Protein AF-A0A8S3EHP6-F1 (afdb_monomer)

Foldseek 3Di:
DDDPDDPQCLVLHGDDPDDDDDDDPPPVPDDPDDDRRDCQDVVVVVVLVVVPPPVPPDDDPVNVVVLVVLLVVLPCLVVLVQLLQFCCLPPNCPPPLNSLSSNLNSCNVCCVVRVRRRDDDDCVSGDQEGDVLVVPVPGHYDQGPDPSSVVSVVVVVVVPPVVPCPPVPDDPDPPPVPDDPPCVVCPVVVVVVVVVVVVD

Structure (mmCIF, N/CA/C/O backbone):
data_AF-A0A8S3EHP6-F1
#
_entry.id   AF-A0A8S3EHP6-F1
#
loop_
_atom_site.group_PDB
_atom_site.id
_atom_site.type_symbol
_atom_site.label_atom_id
_atom_site.label_alt_id
_atom_site.label_comp_id
_atom_site.label_asym_id
_atom_site.label_entity_id
_atom_site.label_seq_id
_atom_site.pdbx_PDB_ins_code
_atom_site.Cartn_x
_atom_site.Cartn_y
_atom_site.Cartn_z
_atom_site.occupancy
_atom_site.B_iso_or_equiv
_atom_site.auth_seq_id
_atom_site.auth_comp_id
_atom_site.auth_asym_id
_atom_site.auth_atom_id
_atom_site.pdbx_PDB_model_num
ATOM 1 N N . MET A 1 1 ? -20.914 -13.797 -14.984 1.00 45.53 1 MET A N 1
ATOM 2 C CA . MET A 1 1 ? -21.315 -12.385 -15.125 1.00 45.53 1 MET A CA 1
ATOM 3 C C . MET A 1 1 ? -20.081 -11.672 -15.612 1.00 45.53 1 MET A C 1
ATOM 5 O O . MET A 1 1 ? -19.112 -11.627 -14.867 1.00 45.53 1 MET A O 1
ATOM 9 N N . ASP A 1 2 ? -20.093 -11.226 -16.860 1.00 58.25 2 ASP A N 1
ATOM 10 C CA . ASP A 1 2 ? -18.935 -10.564 -17.450 1.00 58.25 2 ASP A CA 1
ATOM 11 C C . ASP A 1 2 ? -18.994 -9.083 -17.085 1.00 58.25 2 ASP A C 1
ATOM 13 O O . ASP A 1 2 ? -19.911 -8.360 -17.480 1.00 58.25 2 ASP A O 1
ATOM 17 N N . GLY A 1 3 ? -18.053 -8.667 -16.241 1.00 68.38 3 GLY A N 1
ATOM 18 C CA . GLY A 1 3 ? -17.765 -7.263 -15.995 1.00 68.38 3 GLY A CA 1
ATOM 19 C C . GLY A 1 3 ? -16.838 -6.706 -17.081 1.00 68.38 3 GLY A C 1
ATOM 20 O O . GLY A 1 3 ? -16.254 -7.464 -17.853 1.00 68.38 3 GLY A O 1
ATOM 21 N N . PRO A 1 4 ? -16.657 -5.378 -17.144 1.00 75.12 4 PRO A N 1
ATOM 22 C CA . PRO A 1 4 ? -15.743 -4.753 -18.101 1.00 75.12 4 PRO A CA 1
ATOM 23 C C . PRO A 1 4 ? -14.261 -5.104 -17.859 1.00 75.12 4 PRO A C 1
ATOM 25 O O . PRO A 1 4 ? -13.438 -4.862 -18.737 1.00 75.12 4 PRO A O 1
ATOM 28 N N . ARG A 1 5 ? -13.913 -5.652 -16.684 1.00 78.75 5 ARG A N 1
ATOM 29 C CA . ARG A 1 5 ? -12.573 -6.136 -16.311 1.00 78.75 5 ARG A CA 1
ATOM 30 C C . ARG A 1 5 ? -12.671 -7.498 -15.623 1.00 78.75 5 ARG A C 1
ATOM 32 O O . ARG A 1 5 ? -13.727 -7.849 -15.095 1.00 78.75 5 ARG A O 1
ATOM 39 N N . SER A 1 6 ? -11.569 -8.254 -15.618 1.00 84.75 6 SER A N 1
ATOM 40 C CA . SER A 1 6 ? -11.485 -9.484 -14.825 1.00 84.75 6 SER A CA 1
ATOM 41 C C . SER A 1 6 ? -11.557 -9.157 -13.333 1.00 84.75 6 SER A C 1
ATOM 43 O O . SER A 1 6 ? -11.061 -8.125 -12.888 1.00 84.75 6 SER A O 1
ATOM 45 N N . MET A 1 7 ? -12.136 -10.065 -12.546 1.00 84.50 7 MET A N 1
ATOM 46 C CA . MET A 1 7 ? -12.222 -9.902 -11.091 1.00 84.50 7 MET A CA 1
ATOM 47 C C . MET A 1 7 ? -10.838 -9.737 -10.447 1.00 84.50 7 MET A C 1
ATOM 49 O O . MET A 1 7 ? -10.686 -8.939 -9.532 1.00 84.50 7 MET A O 1
ATOM 53 N N . THR A 1 8 ? -9.818 -10.435 -10.954 1.00 85.50 8 THR A N 1
ATOM 54 C CA . THR A 1 8 ? -8.436 -10.313 -10.464 1.00 85.50 8 THR A CA 1
ATOM 55 C C . THR A 1 8 ? -7.880 -8.906 -10.675 1.00 85.50 8 THR A C 1
ATOM 57 O O . THR A 1 8 ? -7.325 -8.328 -9.748 1.00 85.50 8 THR A O 1
ATOM 60 N N . ALA A 1 9 ? -8.129 -8.297 -11.839 1.00 84.25 9 ALA A N 1
ATOM 61 C CA . ALA A 1 9 ? -7.668 -6.943 -12.134 1.00 84.25 9 ALA A CA 1
ATOM 62 C C . ALA A 1 9 ? -8.361 -5.889 -11.252 1.00 84.25 9 ALA A C 1
ATOM 64 O O . ALA A 1 9 ? -7.795 -4.834 -10.964 1.00 84.25 9 ALA A O 1
ATOM 65 N N . GLU A 1 10 ? -9.587 -6.160 -10.798 1.00 86.50 10 GLU A N 1
ATOM 66 C CA . GLU A 1 10 ? -10.291 -5.306 -9.836 1.00 86.50 10 GLU A CA 1
ATOM 67 C C . GLU A 1 10 ? -9.716 -5.404 -8.413 1.00 86.50 10 GLU A C 1
ATOM 69 O O . GLU A 1 10 ? -9.872 -4.470 -7.624 1.00 86.50 10 GLU A O 1
ATOM 74 N N . LEU A 1 11 ? -8.993 -6.484 -8.105 1.00 88.25 11 LEU A N 1
ATOM 75 C CA . LEU A 1 11 ? -8.309 -6.719 -6.837 1.00 88.25 11 LEU A CA 1
ATOM 76 C C . LEU A 1 11 ? -6.855 -6.242 -6.928 1.00 88.25 11 LEU A C 1
ATOM 78 O O . LEU A 1 11 ? -5.932 -7.022 -7.130 1.00 88.25 11 LEU A O 1
ATOM 82 N N . ALA A 1 12 ? -6.663 -4.931 -6.773 1.00 85.00 12 ALA A N 1
ATOM 83 C CA . ALA A 1 12 ? -5.346 -4.284 -6.761 1.00 85.00 12 ALA A CA 1
ATOM 84 C C . ALA A 1 12 ? -4.504 -4.464 -8.045 1.00 85.00 12 ALA A C 1
ATOM 86 O O . ALA A 1 12 ? -3.285 -4.327 -7.995 1.00 85.00 12 ALA A O 1
ATOM 87 N N . GLY A 1 13 ? -5.148 -4.718 -9.192 1.00 83.62 13 GLY A N 1
ATOM 88 C CA . GLY A 1 13 ? -4.459 -4.908 -10.472 1.00 83.62 13 GLY A CA 1
ATOM 89 C C . GLY A 1 13 ? -3.842 -6.296 -10.656 1.00 83.62 13 GLY A C 1
ATOM 90 O O . GLY A 1 13 ? -2.982 -6.445 -11.519 1.00 83.62 13 GLY A O 1
ATOM 91 N N . GLY A 1 14 ? -4.264 -7.281 -9.860 1.00 84.88 14 GLY A N 1
ATOM 92 C CA . GLY A 1 14 ? -3.709 -8.629 -9.889 1.00 84.88 14 GLY A CA 1
ATOM 93 C C . GLY A 1 14 ? -4.088 -9.468 -11.112 1.00 84.88 14 GLY A C 1
ATOM 94 O O . GLY A 1 14 ? -5.002 -9.152 -11.889 1.00 84.88 14 GLY A O 1
ATOM 95 N N . ASP A 1 15 ? -3.409 -10.597 -11.256 1.00 84.19 15 ASP A N 1
ATOM 96 C CA . ASP A 1 15 ? -3.620 -11.582 -12.310 1.00 84.19 15 ASP A CA 1
ATOM 97 C C . ASP A 1 15 ? -3.597 -13.027 -11.764 1.00 84.19 15 ASP A C 1
ATOM 99 O O . ASP A 1 15 ? -4.019 -13.276 -10.635 1.00 84.19 15 ASP A O 1
ATOM 103 N N . LEU A 1 16 ? -3.270 -14.011 -12.607 1.00 87.94 16 LEU A N 1
ATOM 104 C CA . LEU A 1 16 ? -3.251 -15.436 -12.256 1.00 87.94 16 LEU A CA 1
ATOM 105 C C . LEU A 1 16 ? -1.866 -16.063 -12.498 1.00 87.94 16 LEU A C 1
ATOM 107 O O . LEU A 1 16 ? -1.775 -17.261 -12.768 1.00 87.94 16 LEU A O 1
ATOM 111 N N . ASP A 1 17 ? -0.796 -15.268 -12.432 1.00 88.12 17 ASP A N 1
ATOM 112 C CA . ASP A 1 17 ? 0.588 -15.725 -12.609 1.00 88.12 17 ASP A CA 1
ATOM 113 C C . ASP A 1 17 ? 1.271 -16.175 -11.300 1.00 88.12 17 ASP A C 1
ATOM 115 O O . ASP A 1 17 ? 2.372 -16.731 -11.330 1.00 88.12 17 ASP A O 1
ATOM 119 N N . GLY A 1 18 ? 0.588 -16.002 -10.162 1.00 88.88 18 GLY A N 1
ATOM 120 C CA . GLY A 1 18 ? 1.109 -16.318 -8.828 1.00 88.88 18 GLY A CA 1
ATOM 121 C C . GLY A 1 18 ? 0.458 -15.548 -7.675 1.00 88.88 18 GLY A C 1
ATOM 122 O O . GLY A 1 18 ? 0.769 -15.828 -6.515 1.00 88.88 18 GLY A O 1
ATOM 123 N N . ASP A 1 19 ? -0.442 -14.605 -7.968 1.00 89.75 19 ASP A N 1
ATOM 124 C CA . ASP A 1 19 ? -1.151 -13.825 -6.955 1.00 89.75 19 ASP A CA 1
ATOM 125 C C . ASP A 1 19 ? -1.953 -14.684 -5.970 1.00 89.75 19 ASP A C 1
ATOM 127 O O . ASP A 1 19 ? -2.546 -15.716 -6.299 1.00 89.75 19 ASP A O 1
ATOM 131 N N . THR A 1 20 ? -2.000 -14.209 -4.724 1.00 92.12 20 THR A N 1
ATOM 132 C CA . THR A 1 20 ? -2.773 -14.835 -3.649 1.00 92.12 20 THR A CA 1
ATOM 133 C C . THR A 1 20 ? -3.964 -13.967 -3.281 1.00 92.12 20 THR A C 1
ATOM 135 O O . THR A 1 20 ? -3.872 -12.742 -3.211 1.00 92.12 20 THR A O 1
ATOM 138 N N . PHE A 1 21 ? -5.094 -14.616 -3.012 1.00 89.50 21 PHE A N 1
ATOM 139 C CA . PHE A 1 21 ? -6.342 -13.944 -2.682 1.00 89.50 21 PHE A CA 1
ATOM 140 C C . PHE A 1 21 ? -6.746 -14.270 -1.253 1.00 89.50 21 PHE A C 1
ATOM 142 O O . PHE A 1 21 ? -6.736 -15.428 -0.831 1.00 89.50 21 PHE A O 1
ATOM 149 N N . TRP A 1 22 ? -7.146 -13.242 -0.510 1.00 90.81 22 TRP A N 1
ATOM 150 C CA . TRP A 1 22 ? -7.782 -13.442 0.781 1.00 90.81 22 TRP A CA 1
ATOM 151 C C . TRP A 1 22 ? -9.263 -13.760 0.571 1.00 90.81 22 TRP A C 1
ATOM 153 O O . TRP A 1 22 ? -10.015 -12.936 0.052 1.00 90.81 22 TRP A O 1
ATOM 163 N N . ILE A 1 23 ? -9.674 -14.963 0.970 1.00 89.25 23 ILE A N 1
ATOM 164 C CA . ILE A 1 23 ? -11.055 -15.435 0.865 1.00 89.25 23 ILE A CA 1
ATOM 165 C C . ILE A 1 23 ? -11.575 -15.689 2.275 1.00 89.25 23 ILE A C 1
ATOM 167 O O . ILE A 1 23 ? -10.962 -16.423 3.051 1.00 89.25 23 ILE A O 1
ATOM 171 N N . SER A 1 24 ? -12.723 -15.097 2.594 1.00 89.62 24 SER A N 1
ATOM 172 C CA . SER A 1 24 ? -13.406 -15.303 3.866 1.00 89.62 24 SER A CA 1
ATOM 173 C C . SER A 1 24 ? -14.860 -15.684 3.638 1.00 89.62 24 SER A C 1
ATOM 175 O O . SER A 1 24 ? -15.570 -15.057 2.856 1.00 89.62 24 SER A O 1
ATOM 177 N N . TRP A 1 25 ? -15.295 -16.707 4.366 1.00 90.62 25 TRP A N 1
ATOM 178 C CA . TRP A 1 25 ? -16.677 -17.193 4.399 1.00 90.62 25 TRP A CA 1
ATOM 179 C C . TRP A 1 25 ? -17.411 -16.734 5.663 1.00 90.62 25 TRP A C 1
ATOM 181 O O . TRP A 1 25 ? -18.579 -17.067 5.847 1.00 90.62 25 TRP A O 1
ATOM 191 N N . ASP A 1 26 ? -16.723 -16.028 6.567 1.00 91.69 26 ASP A N 1
ATOM 192 C CA . ASP A 1 26 ? -17.310 -15.535 7.809 1.00 91.69 26 ASP A CA 1
ATOM 193 C C . ASP A 1 26 ? -18.318 -14.425 7.484 1.00 91.69 26 ASP A C 1
ATOM 195 O O . ASP A 1 26 ? -17.899 -13.362 7.015 1.00 91.69 26 ASP A O 1
ATOM 199 N N . PRO A 1 27 ? -19.624 -14.607 7.768 1.00 90.56 27 PRO A N 1
ATOM 200 C CA . PRO A 1 27 ? -20.642 -13.613 7.438 1.00 90.56 27 PRO A CA 1
ATOM 201 C C . PRO A 1 27 ? -20.389 -12.234 8.057 1.00 90.56 27 PRO A C 1
ATOM 203 O O . PRO A 1 27 ? -20.881 -11.236 7.543 1.00 90.56 27 PRO A O 1
ATOM 206 N N . ARG A 1 28 ? -19.605 -12.150 9.140 1.00 90.38 28 ARG A N 1
ATOM 207 C CA . ARG A 1 28 ? -19.236 -10.886 9.800 1.00 90.38 28 ARG A CA 1
ATOM 208 C C . ARG A 1 28 ? -18.224 -10.064 9.000 1.00 90.38 28 ARG A C 1
ATOM 210 O O . ARG A 1 28 ? -18.070 -8.878 9.268 1.00 90.38 28 ARG A O 1
ATOM 217 N N . LEU A 1 29 ? -17.515 -10.698 8.067 1.00 88.88 29 LEU A N 1
ATOM 218 C CA . LEU A 1 29 ? -16.486 -10.090 7.219 1.00 88.88 29 LEU A CA 1
ATOM 219 C C . LEU A 1 29 ? -16.939 -9.949 5.759 1.00 88.88 29 LEU A C 1
ATOM 221 O O . LEU A 1 29 ? -16.155 -9.528 4.911 1.00 88.88 29 LEU A O 1
ATOM 225 N N . ILE A 1 30 ? -18.193 -10.297 5.464 1.00 89.31 30 ILE A N 1
ATOM 226 C CA . ILE A 1 30 ? -18.811 -10.097 4.155 1.00 89.31 30 ILE A CA 1
ATOM 227 C C . ILE A 1 30 ? -19.543 -8.755 4.193 1.00 89.31 30 ILE A C 1
ATOM 229 O O . ILE A 1 30 ? -20.607 -8.625 4.796 1.00 89.31 30 ILE A O 1
ATOM 233 N N . PHE A 1 31 ? -18.950 -7.742 3.566 1.00 85.81 31 PHE A N 1
ATOM 234 C CA . PHE A 1 31 ? -19.539 -6.407 3.479 1.00 85.81 31 PHE A CA 1
ATOM 235 C C . PHE A 1 31 ? -20.663 -6.372 2.434 1.00 85.81 31 PHE A C 1
ATOM 237 O O . PHE A 1 31 ? -20.569 -7.008 1.385 1.00 85.81 31 PHE A O 1
ATOM 244 N N . THR A 1 32 ? -21.733 -5.625 2.714 1.00 85.31 32 THR A N 1
ATOM 245 C CA . THR A 1 32 ? -22.875 -5.462 1.794 1.00 85.31 32 THR A CA 1
ATOM 246 C C . THR A 1 32 ? -22.602 -4.456 0.685 1.00 85.31 32 THR A C 1
ATOM 248 O O . THR A 1 32 ? -23.137 -4.591 -0.414 1.00 85.31 32 THR A O 1
ATOM 251 N N . ASP A 1 33 ? -21.755 -3.468 0.969 1.00 85.31 33 ASP A N 1
ATOM 252 C CA . ASP A 1 33 ? -21.438 -2.373 0.065 1.00 85.31 33 ASP A CA 1
ATOM 253 C C . ASP A 1 33 ? -20.011 -2.524 -0.457 1.00 85.31 33 ASP A C 1
ATOM 255 O O . ASP A 1 33 ? -19.046 -2.522 0.308 1.00 85.31 33 ASP A O 1
ATOM 259 N N . ASN A 1 34 ? -19.884 -2.632 -1.779 1.00 82.06 34 ASN A N 1
ATOM 260 C CA . ASN A 1 34 ? -18.596 -2.626 -2.458 1.00 82.06 34 ASN A CA 1
ATOM 261 C C . ASN A 1 34 ? -18.337 -1.244 -3.050 1.00 82.06 34 ASN A C 1
ATOM 263 O O . ASN A 1 34 ? -19.175 -0.687 -3.763 1.00 82.06 34 ASN A O 1
ATOM 267 N N . PHE A 1 35 ? -17.146 -0.709 -2.797 1.00 83.44 35 PHE A N 1
ATOM 268 C CA . PHE A 1 35 ? -16.680 0.467 -3.516 1.00 83.44 35 PHE A CA 1
ATOM 269 C C . PHE A 1 35 ? -16.372 0.102 -4.965 1.00 83.44 35 PHE A C 1
ATOM 271 O O . PHE A 1 35 ? -15.979 -1.024 -5.280 1.00 83.44 35 PHE A O 1
ATOM 278 N N . LYS A 1 36 ? -16.519 1.080 -5.862 1.00 84.44 36 LYS A N 1
ATOM 279 C CA . LYS A 1 36 ? -16.079 0.914 -7.244 1.00 84.44 36 LYS A CA 1
ATOM 280 C C . LYS A 1 36 ? -14.578 0.630 -7.243 1.00 84.44 36 LYS A C 1
ATOM 282 O O . LYS A 1 36 ? -13.805 1.443 -6.738 1.00 84.44 36 LYS A O 1
ATOM 287 N N . ALA A 1 37 ? -14.181 -0.495 -7.835 1.00 83.38 37 ALA A N 1
ATOM 288 C CA . ALA A 1 37 ? -12.778 -0.860 -7.950 1.00 83.38 37 ALA A CA 1
ATOM 289 C C . ALA A 1 37 ? -11.984 0.271 -8.615 1.00 83.38 37 ALA A C 1
ATOM 291 O O . ALA A 1 37 ? -12.391 0.806 -9.655 1.00 83.38 37 ALA A O 1
ATOM 292 N N . PHE A 1 38 ? -10.848 0.623 -8.011 1.00 79.62 38 PHE A N 1
ATOM 293 C CA . PHE A 1 38 ? -9.966 1.649 -8.544 1.00 79.62 38 PHE A CA 1
ATOM 294 C C . PHE A 1 38 ? -9.552 1.269 -9.973 1.00 79.62 38 PHE A C 1
ATOM 296 O O . PHE A 1 38 ? -9.277 0.105 -10.287 1.00 79.62 38 PHE A O 1
ATOM 303 N N . CYS A 1 39 ? -9.581 2.248 -10.873 1.00 75.19 39 CYS A N 1
ATOM 304 C CA . CYS A 1 39 ? -9.094 2.056 -12.230 1.00 75.19 39 CYS A CA 1
ATOM 305 C C . CYS A 1 39 ? -7.602 2.367 -12.218 1.00 75.19 39 CYS A C 1
ATOM 307 O O . CYS A 1 39 ? -7.205 3.519 -12.391 1.00 75.19 39 CYS A O 1
ATOM 309 N N . TYR A 1 40 ? -6.789 1.348 -11.942 1.00 67.12 40 TYR A N 1
ATOM 310 C CA . TYR A 1 40 ? -5.354 1.424 -12.187 1.00 67.12 40 TYR A CA 1
ATOM 311 C C . TYR A 1 40 ? -5.169 1.741 -13.669 1.00 67.12 40 TYR A C 1
ATOM 313 O O . TYR A 1 40 ? -5.860 1.170 -14.513 1.00 67.12 40 TYR A O 1
ATOM 321 N N . SER A 1 41 ? -4.373 2.762 -13.976 1.00 58.34 41 SER A N 1
ATOM 322 C CA . SER A 1 41 ? -4.412 3.412 -15.279 1.00 58.34 41 SER A CA 1
ATOM 323 C C . SER A 1 41 ? -3.884 2.496 -16.387 1.00 58.34 41 SER A C 1
ATOM 325 O O . SER A 1 41 ? -2.722 2.549 -16.779 1.00 58.34 41 SER A O 1
ATOM 327 N N . ASP A 1 42 ? -4.798 1.755 -17.014 1.00 55.12 42 ASP A N 1
ATOM 328 C CA . ASP A 1 42 ? -4.590 1.152 -18.335 1.00 55.12 42 ASP A CA 1
ATOM 329 C C . ASP A 1 42 ? -4.164 2.212 -19.364 1.00 55.12 42 ASP A C 1
ATOM 331 O O . ASP A 1 42 ? -3.488 1.898 -20.333 1.00 55.12 42 ASP A O 1
ATOM 335 N N . GLN A 1 43 ? -4.478 3.492 -19.130 1.00 49.56 43 GLN A N 1
ATOM 336 C CA . GLN A 1 43 ? -4.028 4.622 -19.949 1.00 49.56 43 GLN A CA 1
ATOM 337 C C . GLN A 1 43 ? -2.505 4.821 -19.925 1.00 49.56 43 GLN A C 1
ATOM 339 O O . GLN A 1 43 ? -1.934 5.173 -20.955 1.00 49.56 43 GLN A O 1
ATOM 344 N N . ALA A 1 44 ? -1.831 4.565 -18.796 1.00 50.09 44 ALA A N 1
ATOM 345 C CA . ALA A 1 44 ? -0.372 4.603 -18.734 1.00 50.09 44 ALA A CA 1
ATOM 346 C C . ALA A 1 44 ? 0.238 3.395 -19.462 1.00 50.09 44 ALA A C 1
ATOM 348 O O . ALA A 1 44 ? 1.241 3.549 -20.151 1.00 50.09 44 ALA A O 1
ATOM 349 N N . ARG A 1 45 ? -0.388 2.212 -19.395 1.00 52.56 45 ARG A N 1
ATOM 350 C CA . ARG A 1 45 ? 0.006 1.054 -20.220 1.00 52.56 45 ARG A CA 1
ATOM 351 C C . ARG A 1 45 ? -0.198 1.315 -21.719 1.00 52.56 45 ARG A C 1
ATOM 353 O O . ARG A 1 45 ? 0.742 1.152 -22.488 1.00 52.56 45 ARG A O 1
ATOM 360 N N . GLN A 1 46 ? -1.370 1.802 -22.127 1.00 52.47 46 GLN A N 1
ATOM 361 C CA . GLN A 1 46 ? -1.737 2.056 -23.530 1.00 52.47 46 GLN A CA 1
ATOM 362 C C . GLN A 1 46 ? -0.927 3.191 -24.175 1.00 52.47 46 GLN A C 1
ATOM 364 O O . GLN A 1 46 ? -0.516 3.085 -25.331 1.00 52.47 46 GLN A O 1
ATOM 369 N N . ALA A 1 47 ? -0.641 4.270 -23.436 1.00 50.66 47 ALA A N 1
ATOM 370 C CA . ALA A 1 47 ? 0.225 5.341 -23.930 1.00 50.66 47 ALA A CA 1
ATOM 371 C C . ALA A 1 47 ? 1.675 4.865 -24.145 1.00 50.66 47 ALA A C 1
ATOM 373 O O . ALA A 1 47 ? 2.362 5.382 -25.024 1.00 50.66 47 ALA A O 1
ATOM 374 N N . ASN A 1 48 ? 2.129 3.860 -23.387 1.00 51.84 48 ASN A N 1
ATOM 375 C CA . ASN A 1 48 ? 3.495 3.340 -23.454 1.00 51.84 48 ASN A CA 1
ATOM 376 C C . ASN A 1 48 ? 3.688 2.190 -24.444 1.00 51.84 48 ASN A C 1
ATOM 378 O O . ASN A 1 48 ? 4.759 2.111 -25.033 1.00 51.84 48 ASN A O 1
ATOM 382 N N . GLU A 1 49 ? 2.672 1.375 -24.741 1.00 53.34 49 GLU A N 1
ATOM 383 C CA . GLU A 1 49 ? 2.719 0.488 -25.921 1.00 53.34 49 GLU A CA 1
ATOM 384 C C . GLU A 1 49 ? 2.964 1.285 -27.215 1.00 53.34 49 GLU A C 1
ATOM 386 O O . GLU A 1 49 ? 3.584 0.789 -28.150 1.00 53.34 49 GLU A O 1
ATOM 391 N N . SER A 1 50 ? 2.544 2.555 -27.236 1.00 48.06 50 SER A N 1
ATOM 392 C CA . SER A 1 50 ? 2.753 3.480 -28.355 1.00 48.06 50 SER A CA 1
ATOM 393 C C . SER A 1 50 ? 4.115 4.200 -28.335 1.00 48.06 50 SER A C 1
ATOM 395 O O . SER A 1 50 ? 4.501 4.780 -29.349 1.00 48.06 50 SER A O 1
ATOM 397 N N . ALA A 1 51 ? 4.828 4.204 -27.199 1.00 51.25 51 ALA A N 1
ATOM 398 C CA . ALA A 1 51 ? 6.081 4.946 -26.985 1.00 51.25 51 ALA A CA 1
ATOM 399 C C . ALA A 1 51 ? 7.298 4.050 -26.696 1.00 51.25 51 ALA A C 1
ATOM 401 O O . ALA A 1 51 ? 8.432 4.535 -26.706 1.00 51.25 51 ALA A O 1
ATOM 402 N N . ALA A 1 52 ? 7.083 2.757 -26.440 1.00 57.03 52 ALA A N 1
ATOM 403 C CA . ALA A 1 52 ? 8.146 1.774 -26.358 1.00 57.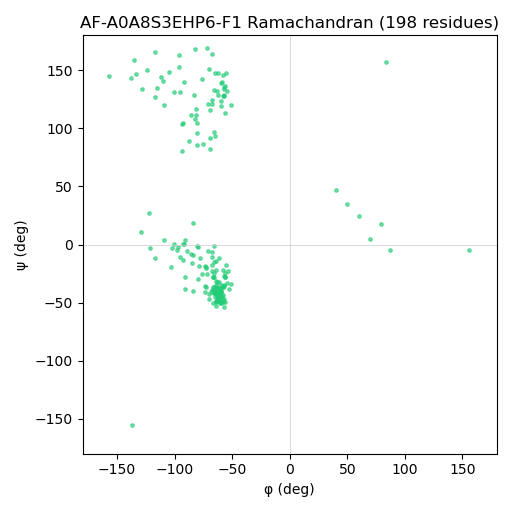03 52 ALA A CA 1
ATOM 404 C C . ALA A 1 52 ? 8.881 1.753 -27.699 1.00 57.03 52 ALA A C 1
ATOM 406 O O . ALA A 1 52 ? 8.291 1.479 -28.743 1.00 57.03 52 ALA A O 1
ATOM 407 N N . ASP A 1 53 ? 10.175 2.063 -27.668 1.00 57.72 53 ASP A N 1
ATOM 408 C CA . ASP A 1 53 ? 11.034 1.964 -28.837 1.00 57.72 53 ASP A CA 1
ATOM 409 C C . ASP A 1 53 ? 11.227 0.484 -29.199 1.00 57.72 53 ASP A C 1
ATOM 411 O O . ASP A 1 53 ? 12.210 -0.163 -28.833 1.00 57.72 53 ASP A O 1
ATOM 415 N N . THR A 1 54 ? 10.256 -0.073 -29.922 1.00 57.72 54 THR A N 1
ATOM 416 C CA . THR A 1 54 ? 10.278 -1.444 -30.440 1.00 57.72 54 THR A CA 1
ATOM 417 C C . THR A 1 54 ? 11.377 -1.656 -31.484 1.00 57.72 54 THR A C 1
ATOM 419 O O . THR A 1 54 ? 11.520 -2.765 -31.996 1.00 57.72 54 THR A O 1
ATOM 422 N N . SER A 1 55 ? 12.162 -0.624 -31.829 1.00 59.00 55 SER A N 1
ATOM 423 C CA . SER A 1 55 ? 13.292 -0.745 -32.753 1.00 59.00 55 SER A CA 1
ATOM 424 C C . SER A 1 55 ? 14.544 -1.351 -32.105 1.00 59.00 55 SER A C 1
ATOM 426 O O . SER A 1 55 ? 15.416 -1.859 -32.816 1.00 59.00 55 SER A O 1
ATOM 428 N N . LYS A 1 56 ? 14.644 -1.360 -30.764 1.00 65.25 56 LYS A N 1
ATOM 429 C CA . LYS A 1 56 ? 15.812 -1.907 -30.061 1.00 65.25 56 LYS A CA 1
ATOM 430 C C . LYS A 1 56 ? 15.729 -3.435 -29.977 1.00 65.25 56 LYS A C 1
ATOM 432 O O . LYS A 1 56 ? 15.119 -4.006 -29.082 1.00 65.25 56 LYS A O 1
ATOM 437 N N . GLN A 1 57 ? 16.387 -4.098 -30.926 1.00 65.25 57 GLN A N 1
ATOM 438 C CA . GLN A 1 57 ? 16.344 -5.555 -31.118 1.00 65.25 57 GLN A CA 1
ATOM 439 C C . GLN A 1 57 ? 17.008 -6.385 -29.998 1.00 65.25 57 GLN A C 1
ATOM 441 O O . GLN A 1 57 ? 16.760 -7.586 -29.906 1.00 65.25 57 GLN A O 1
ATOM 446 N N . SER A 1 58 ? 17.858 -5.781 -29.155 1.00 81.69 58 SER A N 1
ATOM 447 C CA . SER A 1 58 ? 18.537 -6.469 -28.046 1.00 81.69 58 SER A CA 1
ATOM 448 C C . SER A 1 58 ? 18.986 -5.509 -26.940 1.00 81.69 58 SER A C 1
ATOM 450 O O . SER A 1 58 ? 19.460 -4.409 -27.235 1.00 81.69 58 SER A O 1
ATOM 452 N N . TYR A 1 59 ? 18.927 -5.955 -25.683 1.00 84.88 59 TYR A N 1
ATOM 453 C CA . TYR A 1 59 ? 19.470 -5.233 -24.526 1.00 84.88 59 TYR A CA 1
ATOM 454 C C . TYR A 1 59 ? 20.914 -5.654 -24.228 1.00 84.88 59 TYR A C 1
ATOM 456 O O . TYR A 1 59 ? 21.255 -6.835 -24.286 1.00 84.88 59 TYR A O 1
ATOM 464 N N . THR A 1 60 ? 21.764 -4.688 -23.882 1.00 92.00 60 THR A N 1
ATOM 465 C CA . THR A 1 60 ? 23.154 -4.922 -23.465 1.00 92.00 60 THR A CA 1
ATOM 466 C C . THR A 1 60 ? 23.282 -4.975 -21.940 1.00 92.00 60 THR A C 1
ATOM 468 O O . THR A 1 60 ? 22.427 -4.472 -21.214 1.00 92.00 60 THR A O 1
ATOM 471 N N . ILE A 1 61 ? 24.396 -5.511 -21.424 1.00 92.94 61 ILE A N 1
ATOM 472 C CA . ILE A 1 61 ? 24.704 -5.462 -19.980 1.00 92.94 61 ILE A CA 1
ATOM 473 C C . ILE A 1 61 ? 24.734 -4.011 -19.470 1.00 92.94 61 ILE A C 1
ATOM 475 O O . ILE A 1 61 ? 24.286 -3.737 -18.361 1.00 92.94 61 ILE A O 1
ATOM 479 N N . ALA A 1 62 ? 25.218 -3.068 -20.284 1.00 93.81 62 ALA A N 1
ATOM 480 C CA . ALA A 1 62 ? 25.236 -1.654 -19.923 1.00 93.81 62 ALA A CA 1
ATOM 481 C C . ALA A 1 62 ? 23.818 -1.083 -19.742 1.00 93.81 62 ALA A C 1
ATOM 483 O O . ALA A 1 62 ? 23.595 -0.324 -18.801 1.00 93.81 62 ALA A O 1
ATOM 484 N N . ASP A 1 63 ? 22.860 -1.493 -20.583 1.00 89.44 63 ASP A N 1
ATOM 485 C CA . ASP A 1 63 ? 21.450 -1.109 -20.440 1.00 89.44 63 ASP A CA 1
ATOM 486 C C . ASP A 1 63 ? 20.860 -1.642 -19.129 1.00 89.44 63 ASP A C 1
ATOM 488 O O . ASP A 1 63 ? 20.177 -0.910 -18.414 1.00 89.44 63 ASP A O 1
ATOM 492 N N . ILE A 1 64 ? 21.180 -2.892 -18.777 1.00 90.25 64 ILE A N 1
ATOM 493 C CA . ILE A 1 64 ? 20.741 -3.519 -17.522 1.00 90.25 64 ILE A CA 1
ATOM 494 C C . ILE A 1 64 ? 21.325 -2.770 -16.318 1.00 90.25 64 ILE A C 1
ATOM 496 O O . ILE A 1 64 ? 20.588 -2.400 -15.406 1.00 90.25 64 ILE A O 1
ATOM 500 N N . CYS A 1 65 ? 22.632 -2.493 -16.321 1.00 93.81 65 CYS A N 1
ATOM 501 C CA . CYS A 1 65 ? 23.287 -1.727 -15.258 1.00 93.81 65 CYS A CA 1
ATOM 502 C C . CYS A 1 65 ? 22.697 -0.318 -15.121 1.00 93.81 65 CYS A C 1
ATOM 504 O O . CYS A 1 65 ? 22.490 0.162 -14.007 1.00 93.81 65 CYS A O 1
ATOM 506 N N . HIS A 1 66 ? 22.411 0.346 -16.244 1.00 92.06 66 HIS A N 1
ATOM 507 C CA . HIS A 1 66 ? 21.790 1.665 -16.243 1.00 92.06 66 HIS A CA 1
ATOM 508 C C . HIS A 1 66 ? 20.382 1.621 -15.641 1.00 92.06 66 HIS A C 1
ATOM 510 O O . HIS A 1 66 ? 20.080 2.403 -14.739 1.00 92.06 66 HIS A O 1
ATOM 516 N N . PHE A 1 67 ? 19.549 0.673 -16.080 1.00 90.38 67 PHE A N 1
ATOM 517 C CA . PHE A 1 67 ? 18.201 0.503 -15.547 1.00 90.38 67 PHE A CA 1
ATOM 518 C C . PHE A 1 67 ? 18.216 0.172 -14.056 1.00 90.38 67 PHE A C 1
ATOM 520 O O . PHE A 1 67 ? 17.440 0.748 -13.305 1.00 90.38 67 PHE A O 1
ATOM 527 N N . PHE A 1 68 ? 19.137 -0.677 -13.599 1.00 91.62 68 PHE A N 1
ATOM 528 C CA . PHE A 1 68 ? 19.281 -0.997 -12.181 1.00 91.62 68 PHE A CA 1
ATOM 529 C C . PHE A 1 68 ? 19.551 0.254 -11.330 1.00 91.62 68 PHE A C 1
ATOM 531 O O . PHE A 1 68 ? 18.927 0.452 -10.289 1.00 91.62 68 PHE A O 1
ATOM 538 N N . VAL A 1 69 ? 20.432 1.146 -11.793 1.00 93.00 69 VAL A N 1
ATOM 539 C CA . VAL A 1 69 ? 20.704 2.418 -11.107 1.00 93.00 69 VAL A CA 1
ATOM 540 C C . VAL A 1 69 ? 19.477 3.333 -11.112 1.00 93.00 69 VAL A C 1
ATOM 542 O O . VAL A 1 69 ? 19.176 3.954 -10.092 1.00 93.00 69 VAL A O 1
ATOM 545 N N . GLU A 1 70 ? 18.753 3.430 -12.228 1.00 90.00 70 GLU A N 1
ATOM 546 C CA . GLU A 1 70 ? 17.518 4.222 -12.285 1.00 90.00 70 GLU A CA 1
ATOM 547 C C . GLU A 1 70 ? 16.406 3.636 -11.409 1.00 90.00 70 GLU A C 1
ATOM 549 O O . GLU A 1 70 ? 15.705 4.397 -10.740 1.00 90.00 70 GLU A O 1
ATOM 554 N N . TYR A 1 71 ? 16.311 2.307 -11.328 1.00 90.12 71 TYR A N 1
ATOM 555 C CA . TYR A 1 71 ? 15.426 1.595 -10.414 1.00 90.12 71 TYR A CA 1
ATOM 556 C C . TYR A 1 71 ? 15.701 1.984 -8.962 1.00 90.12 71 TYR A C 1
ATOM 558 O O . TYR A 1 71 ? 14.812 2.493 -8.283 1.00 90.12 71 TYR A O 1
ATOM 566 N N . MET A 1 72 ? 16.956 1.875 -8.516 1.00 90.19 72 MET A N 1
ATOM 567 C CA . MET A 1 72 ? 17.344 2.260 -7.153 1.00 90.19 72 MET A CA 1
ATOM 568 C C . MET A 1 72 ? 17.045 3.731 -6.836 1.00 90.19 72 MET A C 1
ATOM 570 O O . MET A 1 72 ? 16.669 4.061 -5.716 1.00 90.19 72 MET A O 1
ATOM 574 N N . LYS A 1 73 ? 17.204 4.638 -7.808 1.00 89.00 73 LYS A N 1
ATOM 575 C CA . LYS A 1 73 ? 16.900 6.067 -7.617 1.00 89.00 73 LYS A CA 1
ATOM 576 C C . LYS A 1 73 ? 15.406 6.363 -7.530 1.00 89.00 73 LYS A C 1
ATOM 578 O O . LYS A 1 73 ? 15.043 7.419 -7.012 1.00 89.00 73 LYS A O 1
ATOM 583 N N . ALA A 1 74 ? 14.560 5.523 -8.117 1.00 87.31 74 ALA A N 1
ATOM 584 C CA . ALA A 1 74 ? 13.116 5.716 -8.112 1.00 87.31 74 ALA A CA 1
ATOM 585 C C . ALA A 1 74 ? 12.397 4.843 -7.077 1.00 87.31 74 ALA A C 1
ATOM 587 O O . ALA A 1 74 ? 11.177 4.946 -6.984 1.00 87.31 74 ALA A O 1
ATOM 588 N N . ASP A 1 75 ? 13.124 4.034 -6.298 1.00 87.00 75 ASP A N 1
ATOM 589 C CA . ASP A 1 75 ? 12.549 3.222 -5.228 1.00 87.00 75 ASP A CA 1
ATOM 590 C C . ASP A 1 75 ? 11.977 4.115 -4.117 1.00 87.00 75 ASP A C 1
ATOM 592 O O . ASP A 1 75 ? 12.659 4.597 -3.209 1.00 87.00 75 ASP A O 1
ATOM 596 N N . ASN A 1 76 ? 10.687 4.397 -4.247 1.00 90.31 76 ASN A N 1
ATOM 597 C CA . ASN A 1 76 ? 9.913 5.228 -3.343 1.00 90.31 76 ASN A CA 1
ATOM 598 C C . ASN A 1 76 ? 8.624 4.531 -2.885 1.00 90.31 76 ASN A C 1
ATOM 600 O O . ASN A 1 76 ? 7.791 5.168 -2.234 1.00 90.31 76 ASN A O 1
ATOM 604 N N . LEU A 1 77 ? 8.477 3.230 -3.165 1.00 92.50 77 LEU A N 1
ATOM 605 C CA . LEU A 1 77 ? 7.253 2.465 -2.925 1.00 92.50 77 LEU A CA 1
ATOM 606 C C . LEU A 1 77 ? 6.841 2.516 -1.449 1.00 92.50 77 LEU A C 1
ATOM 608 O O . LEU A 1 77 ? 5.721 2.901 -1.108 1.00 92.50 77 LEU A O 1
ATOM 612 N N . GLY A 1 78 ? 7.795 2.245 -0.553 1.00 94.12 78 GLY A N 1
ATOM 613 C CA . GLY A 1 78 ? 7.566 2.321 0.888 1.00 94.12 78 GLY A CA 1
ATOM 614 C C . GLY A 1 78 ? 7.228 3.735 1.374 1.00 94.12 78 GLY A C 1
ATOM 615 O O . GLY A 1 78 ? 6.448 3.895 2.315 1.00 94.12 78 GLY A O 1
ATOM 616 N N . ILE A 1 79 ? 7.770 4.777 0.735 1.00 94.31 79 ILE A N 1
ATOM 617 C CA . ILE A 1 79 ? 7.468 6.173 1.084 1.00 94.31 79 ILE A CA 1
ATOM 618 C C . ILE A 1 79 ? 6.030 6.508 0.677 1.00 94.31 79 ILE A C 1
ATOM 620 O O . ILE A 1 79 ? 5.281 7.032 1.505 1.00 94.31 79 ILE A O 1
ATOM 624 N N . ILE A 1 80 ? 5.633 6.151 -0.550 1.00 95.50 80 ILE A N 1
ATOM 625 C CA . ILE A 1 80 ? 4.270 6.334 -1.065 1.00 95.50 80 ILE A CA 1
ATOM 626 C C . ILE A 1 80 ? 3.262 5.642 -0.145 1.00 95.50 80 ILE A C 1
ATOM 628 O O . ILE A 1 80 ? 2.310 6.283 0.300 1.00 95.50 80 ILE A O 1
ATOM 632 N N . ALA A 1 81 ? 3.499 4.374 0.206 1.00 95.81 81 ALA A N 1
ATOM 633 C CA . ALA A 1 81 ? 2.617 3.603 1.081 1.00 95.81 81 ALA A CA 1
ATOM 634 C C . ALA A 1 81 ? 2.452 4.254 2.466 1.00 95.81 81 ALA A C 1
ATOM 636 O O . ALA A 1 81 ? 1.334 4.406 2.962 1.00 95.81 81 ALA A O 1
ATOM 637 N N . ASN A 1 82 ? 3.552 4.713 3.076 1.00 95.81 82 ASN A N 1
ATOM 638 C CA . ASN A 1 82 ? 3.508 5.402 4.370 1.00 95.81 82 ASN A CA 1
ATOM 639 C C . ASN A 1 82 ? 2.743 6.732 4.299 1.00 95.81 82 ASN A C 1
ATOM 641 O O . ASN A 1 82 ? 1.991 7.058 5.218 1.00 95.81 82 ASN A O 1
ATOM 645 N N . TRP A 1 83 ? 2.943 7.521 3.240 1.00 96.12 83 TRP A N 1
ATOM 646 C CA . TRP A 1 83 ? 2.234 8.792 3.068 1.00 96.12 83 TRP A CA 1
ATOM 647 C C . TRP A 1 83 ? 0.747 8.567 2.811 1.00 96.12 83 TRP A C 1
ATOM 649 O O . TRP A 1 83 ? -0.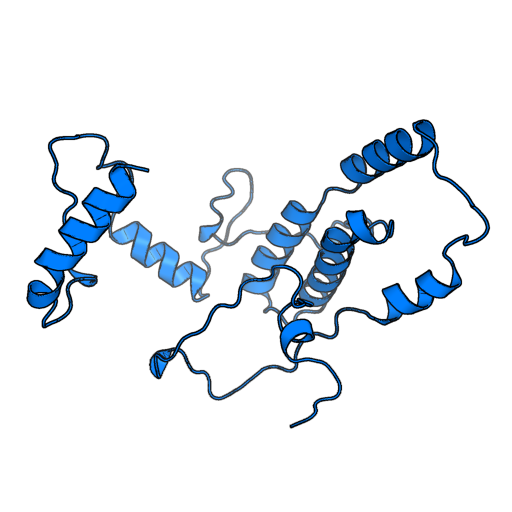073 9.265 3.406 1.00 96.12 83 TRP A O 1
ATOM 659 N N . HIS A 1 84 ? 0.403 7.566 1.997 1.00 96.56 84 HIS A N 1
ATOM 660 C CA . HIS A 1 84 ? -0.978 7.183 1.728 1.00 96.56 84 HIS A CA 1
ATOM 661 C C . HIS A 1 84 ? -1.688 6.780 3.021 1.00 96.56 84 HIS A C 1
ATOM 663 O O . HIS A 1 84 ? -2.741 7.326 3.328 1.00 96.56 84 HIS A O 1
ATOM 669 N N . LEU A 1 85 ? -1.085 5.894 3.821 1.00 97.12 85 LEU A N 1
ATOM 670 C CA . LEU A 1 85 ? -1.639 5.459 5.105 1.00 97.12 85 LEU A CA 1
ATOM 671 C C . LEU A 1 85 ? -1.883 6.639 6.058 1.00 97.12 85 LEU A C 1
ATOM 673 O O . LEU A 1 85 ? -2.965 6.761 6.629 1.00 97.12 85 LEU A O 1
ATOM 677 N N . ALA A 1 86 ? -0.905 7.539 6.195 1.00 96.69 86 ALA A N 1
ATOM 678 C CA . ALA A 1 86 ? -1.022 8.692 7.084 1.00 96.69 86 ALA A CA 1
ATOM 679 C C . ALA A 1 86 ? -2.084 9.706 6.623 1.00 96.69 86 ALA A C 1
ATOM 681 O O . ALA A 1 86 ? -2.794 10.274 7.455 1.00 96.69 86 ALA A O 1
ATOM 682 N N . LEU A 1 87 ? -2.200 9.950 5.312 1.00 96.12 87 LEU A N 1
ATOM 683 C CA . LEU A 1 87 ? -3.217 10.847 4.763 1.00 96.12 87 LEU A CA 1
ATOM 684 C C . LEU A 1 87 ? -4.613 10.225 4.800 1.00 96.12 87 LEU A C 1
ATOM 686 O O . LEU A 1 87 ? -5.563 10.922 5.151 1.00 96.12 87 LEU A O 1
ATOM 690 N N . ALA A 1 88 ? -4.738 8.937 4.483 1.00 96.31 88 ALA A N 1
ATOM 691 C CA . ALA A 1 88 ? -6.009 8.223 4.478 1.00 96.31 88 ALA A CA 1
ATOM 692 C C . ALA A 1 88 ? -6.628 8.160 5.876 1.00 96.31 88 ALA A C 1
ATOM 694 O O . ALA A 1 88 ? -7.832 8.352 6.015 1.00 96.31 88 ALA A O 1
ATOM 695 N N . ASP A 1 89 ? -5.809 7.981 6.913 1.00 96.81 89 ASP A N 1
ATOM 696 C CA . ASP A 1 89 ? -6.259 8.037 8.304 1.00 96.81 89 ASP A CA 1
ATOM 697 C C . ASP A 1 89 ? -6.918 9.380 8.663 1.00 96.81 89 ASP A C 1
ATOM 699 O O . ASP A 1 89 ? -7.897 9.423 9.403 1.00 96.81 89 ASP A O 1
ATOM 703 N N . ARG A 1 90 ? -6.402 10.485 8.112 1.00 93.69 90 ARG A N 1
ATOM 704 C CA . ARG A 1 90 ? -6.865 11.841 8.434 1.00 93.69 90 ARG A CA 1
ATOM 705 C C . ARG A 1 90 ? -7.987 12.344 7.529 1.00 93.69 90 ARG A C 1
ATOM 707 O O . ARG A 1 90 ? -8.853 13.081 7.991 1.00 93.69 90 ARG A O 1
ATOM 714 N N . TYR A 1 91 ? -7.932 12.023 6.241 1.00 94.56 91 TYR A N 1
ATOM 715 C CA . TYR A 1 91 ? -8.792 12.619 5.215 1.00 94.56 91 TYR A CA 1
ATOM 716 C C . TYR A 1 91 ? -9.650 11.602 4.457 1.00 94.56 91 TYR A C 1
ATOM 718 O O . TYR A 1 91 ? -10.440 12.007 3.605 1.00 94.56 91 TYR A O 1
ATOM 726 N N . GLY A 1 92 ? -9.500 10.309 4.748 1.00 93.81 92 GLY A N 1
ATOM 727 C CA . GLY A 1 92 ? -10.134 9.220 4.013 1.00 93.81 92 GLY A CA 1
ATOM 728 C C . GLY A 1 92 ? -9.357 8.803 2.761 1.00 93.81 92 GLY A C 1
ATOM 729 O O . GLY A 1 92 ? -8.571 9.567 2.193 1.00 93.81 92 GLY A O 1
ATOM 730 N N . VAL A 1 93 ? -9.589 7.564 2.321 1.00 92.38 93 VAL A N 1
ATOM 731 C CA . VAL A 1 93 ? -8.941 6.972 1.134 1.00 92.38 93 VAL A CA 1
ATOM 732 C C . VAL A 1 93 ? -9.359 7.649 -0.175 1.00 92.38 93 VAL A C 1
ATOM 734 O O . VAL A 1 93 ? -8.563 7.731 -1.101 1.00 92.38 93 VAL A O 1
ATOM 737 N N . GLU A 1 94 ? -10.565 8.218 -0.232 1.00 91.25 94 GLU A N 1
ATOM 738 C CA . GLU A 1 94 ? -11.091 8.914 -1.418 1.00 91.25 94 GLU A CA 1
ATOM 739 C C . GLU A 1 94 ? -10.549 10.347 -1.571 1.00 91.25 94 GLU A C 1
ATOM 741 O O . GLU A 1 94 ? -10.861 11.047 -2.539 1.00 91.25 94 GLU A O 1
ATOM 746 N N . ASN A 1 95 ? -9.729 10.820 -0.626 1.00 94.25 95 ASN A N 1
ATOM 747 C CA . ASN A 1 95 ? -9.093 12.124 -0.741 1.00 94.25 95 ASN A CA 1
ATOM 748 C C . ASN A 1 95 ? -8.233 12.196 -2.014 1.00 94.25 95 ASN A C 1
ATOM 750 O O . ASN A 1 95 ? -7.493 11.268 -2.331 1.00 94.25 95 ASN A O 1
ATOM 754 N N . LYS A 1 96 ? -8.260 13.336 -2.714 1.00 93.94 96 LYS A N 1
ATOM 755 C CA . LYS A 1 96 ? -7.516 13.535 -3.971 1.00 93.94 96 LYS A CA 1
ATOM 756 C C . LYS A 1 96 ? -6.023 13.197 -3.859 1.00 93.94 96 LYS A C 1
ATOM 758 O O . LYS A 1 96 ? -5.466 12.619 -4.788 1.00 93.94 96 LYS A O 1
ATOM 763 N N . ASN A 1 97 ? -5.385 13.526 -2.735 1.00 94.56 97 ASN A N 1
ATOM 764 C CA . ASN A 1 97 ? -3.971 13.217 -2.522 1.00 94.56 97 ASN A CA 1
ATOM 765 C C . ASN A 1 97 ? -3.748 11.722 -2.258 1.00 94.56 97 ASN A C 1
ATOM 767 O O . ASN A 1 97 ? -2.759 11.176 -2.738 1.00 94.56 97 ASN A O 1
ATOM 771 N N . CYS A 1 98 ? -4.671 11.051 -1.561 1.00 94.44 98 CYS A N 1
ATOM 772 C CA . CYS A 1 98 ? -4.642 9.596 -1.390 1.00 94.44 98 CYS A CA 1
ATOM 773 C C . CYS A 1 98 ? -4.800 8.889 -2.740 1.00 94.44 98 CYS A C 1
ATOM 775 O O . CYS A 1 98 ? -3.968 8.063 -3.091 1.00 94.44 98 CYS A O 1
ATOM 777 N N . MET A 1 99 ? -5.775 9.298 -3.555 1.00 92.25 99 MET A N 1
ATOM 778 C CA . MET A 1 99 ? -5.991 8.738 -4.895 1.00 92.25 99 MET A CA 1
ATOM 779 C C . MET A 1 99 ? -4.764 8.916 -5.798 1.00 92.25 99 MET A C 1
ATOM 781 O O . MET A 1 99 ? -4.361 7.981 -6.487 1.00 92.25 99 MET A O 1
ATOM 785 N N . LYS A 1 100 ? -4.110 10.083 -5.739 1.00 92.44 100 LYS A N 1
ATOM 786 C CA . LYS A 1 100 ? -2.856 10.330 -6.462 1.00 92.44 100 LYS A CA 1
ATOM 787 C C . LYS A 1 100 ? -1.712 9.444 -5.961 1.00 92.44 100 LYS A C 1
ATOM 789 O O . LYS A 1 100 ? -0.955 8.914 -6.764 1.00 92.44 100 LYS A O 1
ATOM 794 N N . LEU A 1 101 ? -1.583 9.256 -4.646 1.00 94.25 101 LEU A N 1
ATOM 795 C CA . LEU A 1 101 ? -0.584 8.346 -4.081 1.00 94.25 101 LEU A CA 1
ATOM 796 C C . LEU A 1 101 ? -0.865 6.885 -4.453 1.00 94.25 101 LEU A C 1
ATOM 798 O O . LEU A 1 101 ? 0.082 6.159 -4.726 1.00 94.25 101 LEU A O 1
ATOM 802 N N . ALA A 1 102 ? -2.128 6.461 -4.518 1.00 92.44 102 ALA A N 1
ATOM 803 C CA . ALA A 1 102 ? -2.507 5.122 -4.965 1.00 92.44 102 ALA A CA 1
ATOM 804 C C . ALA A 1 102 ? -2.130 4.883 -6.438 1.00 92.44 102 ALA A C 1
ATOM 806 O O . ALA A 1 102 ? -1.556 3.846 -6.766 1.00 92.44 102 ALA A O 1
ATOM 807 N N . GLU A 1 103 ? -2.360 5.869 -7.312 1.00 90.19 103 GLU A N 1
ATOM 808 C CA . GLU A 1 103 ? -1.901 5.828 -8.706 1.00 90.19 103 GLU A CA 1
ATOM 809 C C . GLU A 1 103 ? -0.369 5.740 -8.794 1.00 90.19 103 GLU A C 1
ATOM 811 O O . GLU A 1 103 ? 0.172 4.870 -9.475 1.00 90.19 103 GLU A O 1
ATOM 816 N N . MET A 1 104 ? 0.345 6.587 -8.046 1.00 91.62 104 MET A N 1
ATOM 817 C CA . MET A 1 104 ? 1.810 6.550 -7.991 1.00 91.62 104 MET A CA 1
ATOM 818 C C . MET A 1 104 ? 2.338 5.212 -7.458 1.00 91.62 104 MET A C 1
ATOM 820 O O . MET A 1 104 ? 3.353 4.728 -7.950 1.00 91.62 104 MET A O 1
ATOM 824 N N . HIS A 1 105 ? 1.656 4.611 -6.478 1.00 92.19 105 HIS A N 1
ATOM 825 C CA . HIS A 1 105 ? 2.010 3.305 -5.925 1.00 92.19 105 HIS A CA 1
ATOM 826 C C . HIS A 1 105 ? 1.894 2.211 -6.987 1.00 92.19 105 HIS A C 1
ATOM 828 O O . HIS A 1 105 ? 2.807 1.405 -7.125 1.00 92.19 105 HIS A O 1
ATOM 834 N N . SER A 1 106 ? 0.811 2.215 -7.770 1.00 89.44 106 SER A N 1
ATOM 835 C CA . SER A 1 106 ? 0.624 1.281 -8.886 1.00 89.44 106 SER A CA 1
ATOM 836 C C . SER A 1 106 ? 1.761 1.386 -9.904 1.00 89.44 106 SER A C 1
ATOM 838 O O . SER A 1 106 ? 2.364 0.378 -10.253 1.00 89.44 106 SER A O 1
ATOM 840 N N . ILE A 1 107 ? 2.116 2.609 -10.317 1.00 88.06 107 ILE A N 1
ATOM 841 C CA . ILE A 1 107 ? 3.219 2.839 -11.265 1.00 88.06 107 ILE A CA 1
ATOM 842 C C . ILE A 1 107 ? 4.556 2.365 -10.677 1.00 88.06 107 ILE A C 1
ATOM 844 O O . ILE A 1 107 ? 5.364 1.776 -11.387 1.00 88.06 107 ILE A O 1
ATOM 848 N N . ALA A 1 108 ? 4.798 2.607 -9.386 1.00 90.56 108 ALA A N 1
ATOM 849 C CA . ALA A 1 108 ? 6.033 2.200 -8.723 1.00 90.56 108 ALA A CA 1
ATOM 850 C C . ALA A 1 108 ? 6.187 0.669 -8.645 1.00 90.56 108 ALA A C 1
ATOM 852 O O . ALA A 1 108 ? 7.289 0.174 -8.871 1.00 90.56 108 ALA A O 1
ATOM 853 N N . VAL A 1 109 ? 5.103 -0.075 -8.380 1.00 88.44 109 VAL A N 1
ATOM 854 C CA . VAL A 1 109 ? 5.104 -1.554 -8.410 1.00 88.44 109 VAL A CA 1
ATOM 855 C C . VAL A 1 109 ? 5.453 -2.063 -9.808 1.00 88.44 109 VAL A C 1
ATOM 857 O O . VAL A 1 109 ? 6.320 -2.923 -9.965 1.00 88.44 109 VAL A O 1
ATOM 860 N N . ASP A 1 110 ? 4.834 -1.480 -10.832 1.00 85.81 110 ASP A N 1
ATOM 861 C CA . ASP A 1 110 ? 5.029 -1.892 -12.220 1.00 85.81 110 ASP A CA 1
ATOM 862 C C . ASP A 1 110 ? 6.299 -1.322 -12.861 1.00 85.81 110 ASP A C 1
ATOM 864 O O . ASP A 1 110 ? 6.594 -1.636 -14.016 1.00 85.81 110 ASP A O 1
ATOM 868 N N . PHE A 1 111 ? 7.092 -0.509 -12.156 1.00 88.12 111 PHE A N 1
ATOM 869 C CA . PHE A 1 111 ? 8.270 0.138 -12.737 1.00 88.12 111 PHE A CA 1
ATOM 870 C C . PHE A 1 111 ? 9.301 -0.885 -13.231 1.00 88.12 111 PHE A C 1
ATOM 872 O O . PHE A 1 111 ? 9.825 -0.743 -14.335 1.00 88.12 111 PHE A O 1
ATOM 879 N N . VAL A 1 112 ? 9.535 -1.959 -12.467 1.00 85.00 112 VAL A N 1
ATOM 880 C CA . VAL A 1 112 ? 10.444 -3.054 -12.867 1.00 85.00 112 VAL A CA 1
ATOM 881 C C . VAL A 1 112 ? 9.992 -3.715 -14.169 1.00 85.00 112 VAL A C 1
ATOM 883 O O . VAL A 1 112 ? 10.829 -4.130 -14.966 1.00 85.00 112 VAL A O 1
ATOM 886 N N . LYS A 1 113 ? 8.674 -3.810 -14.384 1.00 81.88 113 LYS A N 1
ATOM 887 C CA . LYS A 1 113 ? 8.074 -4.483 -15.542 1.00 81.88 113 LYS A CA 1
ATOM 888 C C . LYS A 1 113 ? 7.996 -3.564 -16.761 1.00 81.88 113 LYS A C 1
ATOM 890 O O . LYS A 1 113 ? 8.217 -3.998 -17.885 1.00 81.88 113 LYS A O 1
ATOM 895 N N . THR A 1 114 ? 7.658 -2.298 -16.539 1.00 80.75 114 THR A N 1
ATOM 896 C CA . THR A 1 114 ? 7.274 -1.361 -17.603 1.00 80.75 114 THR A CA 1
ATOM 897 C C . THR A 1 114 ? 8.370 -0.371 -17.976 1.00 80.75 114 THR A C 1
ATOM 899 O O . THR A 1 114 ? 8.295 0.243 -19.034 1.00 80.75 114 THR A O 1
ATOM 902 N N . GLY A 1 115 ? 9.364 -0.159 -17.110 1.00 81.25 115 GLY A N 1
ATOM 903 C CA . GLY A 1 115 ? 10.338 0.921 -17.268 1.00 81.25 115 GLY A CA 1
ATOM 904 C C . GLY A 1 115 ? 9.754 2.326 -17.060 1.00 81.25 115 GLY A C 1
ATOM 905 O O . GLY A 1 115 ? 10.473 3.315 -17.206 1.00 81.25 115 GLY A O 1
ATOM 906 N N . ASN A 1 116 ? 8.480 2.437 -16.668 1.00 81.75 116 ASN A N 1
ATOM 907 C CA . ASN A 1 116 ? 7.824 3.714 -16.410 1.00 81.75 116 ASN A CA 1
ATOM 908 C C . ASN A 1 116 ? 8.180 4.239 -15.029 1.00 81.75 116 ASN A C 1
ATOM 910 O O . ASN A 1 116 ? 7.677 3.770 -14.009 1.00 81.75 116 ASN A O 1
ATOM 914 N N . ARG A 1 117 ? 9.049 5.245 -15.002 1.00 84.81 117 ARG A N 1
ATOM 915 C CA . ARG A 1 117 ? 9.478 5.852 -13.748 1.00 84.81 117 ARG A CA 1
ATOM 916 C C . ARG A 1 117 ? 8.281 6.490 -13.023 1.00 84.81 117 ARG A C 1
ATOM 918 O O . ARG A 1 117 ? 7.595 7.319 -13.629 1.00 84.81 117 ARG A O 1
ATOM 925 N N . PRO A 1 118 ? 8.056 6.188 -11.730 1.00 85.62 118 PRO A N 1
ATOM 926 C CA . PRO A 1 118 ? 6.999 6.835 -10.967 1.00 85.62 118 PRO A CA 1
ATOM 927 C C . PRO A 1 118 ? 7.243 8.350 -10.861 1.00 85.62 118 PRO A C 1
ATOM 929 O O . PRO A 1 118 ? 8.401 8.785 -10.791 1.00 85.62 118 PRO A O 1
ATOM 932 N N . PRO A 1 119 ? 6.178 9.175 -10.817 1.00 86.50 119 PRO A N 1
ATOM 933 C CA . PRO A 1 119 ? 6.319 10.614 -10.638 1.00 86.50 119 PRO A CA 1
ATOM 934 C C . PRO A 1 119 ? 7.120 10.969 -9.379 1.00 86.50 119 PRO A C 1
ATOM 936 O O . PRO A 1 119 ? 7.050 10.289 -8.353 1.00 86.50 119 PRO A O 1
ATOM 939 N N . THR A 1 120 ? 7.863 12.074 -9.434 1.00 89.12 120 THR A N 1
ATOM 940 C CA . THR A 1 120 ? 8.612 12.565 -8.272 1.00 89.12 120 THR A CA 1
ATOM 941 C C . THR A 1 120 ? 7.659 12.943 -7.141 1.00 89.12 120 THR A C 1
ATOM 943 O O . THR A 1 120 ? 6.694 13.680 -7.346 1.00 89.12 120 THR A O 1
ATOM 946 N N . LEU A 1 121 ? 7.962 12.482 -5.927 1.00 90.06 121 LEU A N 1
ATOM 947 C CA . LEU A 1 121 ? 7.207 12.847 -4.734 1.00 90.06 121 LEU A CA 1
ATOM 948 C C . LEU A 1 121 ? 7.390 14.326 -4.399 1.00 90.06 121 LEU A C 1
ATOM 950 O O . LEU A 1 121 ? 8.506 14.809 -4.198 1.00 90.06 121 LEU A O 1
ATOM 954 N N . THR A 1 122 ? 6.275 15.036 -4.292 1.00 91.81 122 THR A N 1
ATOM 955 C CA . THR A 1 122 ? 6.237 16.451 -3.937 1.00 91.81 122 THR A CA 1
ATOM 956 C C . THR A 1 122 ? 5.775 16.630 -2.490 1.00 91.81 122 THR A C 1
ATOM 958 O O . THR A 1 122 ? 5.015 15.827 -1.949 1.00 91.81 122 THR A O 1
ATOM 961 N N . LYS A 1 123 ? 6.268 17.678 -1.816 1.00 88.94 123 LYS A N 1
ATOM 962 C CA . LYS A 1 123 ? 6.036 17.889 -0.372 1.00 88.94 123 LYS A CA 1
ATOM 963 C C . LYS A 1 123 ? 4.565 18.114 -0.004 1.00 88.94 123 LYS A C 1
ATOM 965 O O . LYS A 1 123 ? 4.200 17.913 1.147 1.00 88.94 123 LYS A O 1
ATOM 970 N N . ASP A 1 124 ? 3.727 18.530 -0.947 1.00 90.06 124 ASP A N 1
ATOM 971 C CA . ASP A 1 124 ? 2.276 18.675 -0.770 1.00 90.06 124 ASP A CA 1
ATOM 972 C C . ASP A 1 124 ? 1.556 17.333 -0.571 1.00 90.06 124 ASP A C 1
ATOM 974 O O . ASP A 1 124 ? 0.492 17.305 0.046 1.00 90.06 124 ASP A O 1
ATOM 978 N N . LEU A 1 125 ? 2.153 16.226 -1.025 1.00 92.38 125 LEU A N 1
ATOM 979 C CA . LEU A 1 125 ? 1.645 14.870 -0.801 1.00 92.38 125 LEU A CA 1
ATOM 980 C C . LEU A 1 125 ? 2.115 14.271 0.528 1.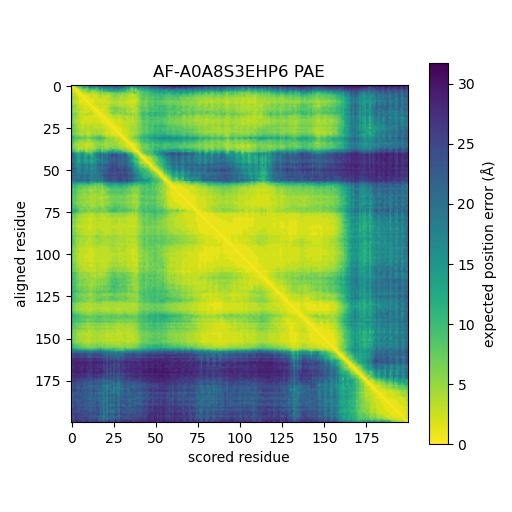00 92.38 125 LEU A C 1
ATOM 982 O O . LEU A 1 125 ? 1.653 13.202 0.921 1.00 92.38 125 LEU A O 1
ATOM 986 N N . GLN A 1 126 ? 3.027 14.939 1.233 1.00 92.25 126 GLN A N 1
ATOM 987 C CA . GLN A 1 126 ? 3.531 14.459 2.509 1.00 92.25 126 GLN A CA 1
ATOM 988 C C . GLN A 1 126 ? 2.583 14.839 3.645 1.00 92.25 126 GLN A C 1
ATOM 990 O O . GLN A 1 126 ? 2.271 16.016 3.851 1.00 92.25 126 GLN A O 1
ATOM 995 N N . SER A 1 127 ? 2.19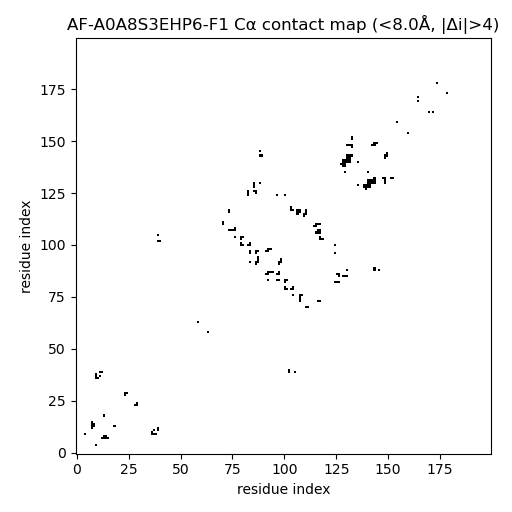6 13.855 4.460 1.00 89.75 127 SER A N 1
ATOM 996 C CA . SER A 1 127 ? 1.483 14.160 5.698 1.00 89.75 127 SER A CA 1
ATOM 997 C C . SER A 1 127 ? 2.385 14.917 6.678 1.00 89.75 127 SER A C 1
ATOM 999 O O . SER A 1 127 ? 3.531 14.531 6.929 1.00 89.75 127 SER A O 1
ATOM 1001 N N . LYS A 1 128 ? 1.848 15.996 7.261 1.00 91.25 128 LYS A N 1
ATOM 1002 C CA . LYS A 1 128 ? 2.533 16.812 8.281 1.00 91.25 128 LYS A CA 1
ATOM 1003 C C . LYS A 1 128 ? 2.559 16.136 9.655 1.00 91.25 128 LYS A C 1
ATOM 1005 O O . LYS A 1 128 ? 3.431 16.435 10.463 1.00 91.25 128 LYS A O 1
ATOM 1010 N N . THR A 1 129 ? 1.600 15.251 9.903 1.00 93.81 129 THR A N 1
ATOM 1011 C CA . THR A 1 129 ? 1.386 14.536 11.167 1.00 93.81 129 THR A CA 1
ATOM 1012 C C . THR A 1 129 ? 1.057 13.083 10.865 1.00 93.81 129 THR A C 1
ATOM 1014 O O . THR A 1 129 ? 0.349 12.806 9.894 1.00 93.81 129 THR A O 1
ATOM 1017 N N . TYR A 1 130 ? 1.528 12.161 11.691 1.00 96.88 130 TYR A N 1
ATOM 1018 C CA . TYR A 1 130 ? 1.332 10.732 11.469 1.00 96.88 130 TYR A CA 1
ATOM 1019 C C . TYR A 1 130 ? 0.401 10.137 12.534 1.00 96.88 130 TYR A C 1
ATOM 1021 O O . TYR A 1 130 ? 0.451 10.555 13.687 1.00 96.88 130 TYR A O 1
ATOM 1029 N N . PRO A 1 131 ? -0.456 9.169 12.184 1.00 97.44 131 PRO A N 1
ATOM 1030 C CA . PRO A 1 131 ? -1.226 8.445 13.182 1.00 97.44 131 PRO A CA 1
ATOM 1031 C C . PRO A 1 131 ? -0.297 7.805 14.217 1.00 97.44 131 PRO A C 1
ATOM 1033 O O . PRO A 1 131 ? 0.707 7.191 13.852 1.00 97.44 131 PRO A O 1
ATOM 1036 N N . HIS A 1 132 ? -0.656 7.906 15.498 1.00 96.19 132 HIS A N 1
ATOM 1037 C CA . HIS A 1 132 ? 0.119 7.341 16.611 1.00 96.19 132 HIS A CA 1
ATOM 1038 C C . HIS A 1 132 ? 0.477 5.852 16.418 1.00 96.19 132 HIS A C 1
ATOM 1040 O O . HIS A 1 132 ? 1.579 5.437 16.776 1.00 96.19 132 HIS A O 1
ATOM 1046 N N . PHE A 1 133 ? -0.398 5.059 15.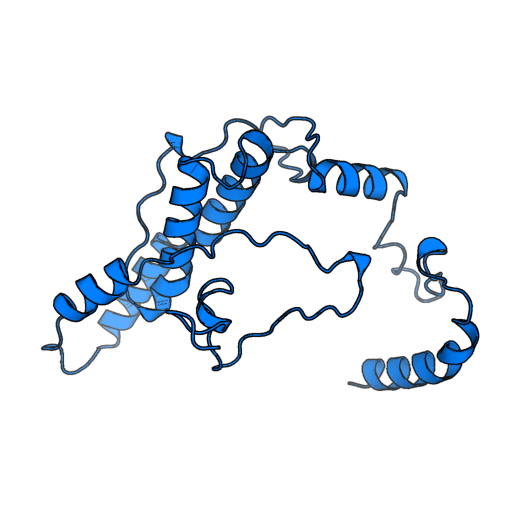782 1.00 95.81 133 PHE A N 1
ATOM 1047 C CA . PHE A 1 133 ? -0.151 3.639 15.507 1.00 95.81 133 PHE A CA 1
ATOM 1048 C C . PHE A 1 133 ? 1.024 3.373 14.548 1.00 95.81 133 PHE A C 1
ATOM 1050 O O . PHE A 1 133 ? 1.490 2.241 14.456 1.00 95.81 133 PHE A O 1
ATOM 1057 N N . MET A 1 134 ? 1.529 4.389 13.836 1.00 96.06 134 MET A N 1
ATOM 1058 C CA . MET A 1 134 ? 2.712 4.269 12.972 1.00 96.06 134 MET A CA 1
ATOM 1059 C C . MET A 1 134 ? 4.048 4.423 13.724 1.00 96.06 134 MET A C 1
ATOM 1061 O O . MET A 1 134 ? 5.099 4.228 13.116 1.00 96.06 134 MET A O 1
ATOM 1065 N N . GLU A 1 135 ? 4.033 4.820 15.003 1.00 94.19 135 GLU A N 1
ATOM 1066 C CA . GLU A 1 135 ? 5.210 4.925 15.891 1.00 94.19 135 GLU A CA 1
ATOM 1067 C C . GLU A 1 135 ? 6.419 5.701 15.322 1.00 94.19 135 GLU A C 1
ATOM 1069 O O . GLU A 1 135 ? 7.584 5.394 15.601 1.00 94.19 135 GLU A O 1
ATOM 1074 N N . LYS A 1 136 ? 6.168 6.752 14.533 1.00 92.19 136 LYS A N 1
ATOM 1075 C CA . LYS A 1 136 ? 7.218 7.609 13.960 1.00 92.19 136 LYS A CA 1
ATOM 1076 C C . LYS A 1 136 ? 7.796 8.557 15.019 1.00 92.19 136 LYS A C 1
ATOM 1078 O O . LYS A 1 136 ? 7.370 9.699 15.131 1.00 92.19 136 LYS A O 1
ATOM 1083 N N . LYS A 1 137 ? 8.798 8.095 15.776 1.00 90.50 137 LYS A N 1
ATOM 1084 C CA . LYS A 1 137 ? 9.431 8.850 16.884 1.00 90.50 137 LYS A CA 1
ATOM 1085 C C . LYS A 1 137 ? 10.016 10.211 16.484 1.00 90.50 137 LYS A C 1
ATOM 1087 O O . LYS A 1 137 ? 10.150 11.086 17.330 1.00 90.50 137 LYS A O 1
ATOM 1092 N N . ASP A 1 138 ? 10.409 10.373 15.224 1.00 93.00 138 ASP A N 1
ATOM 1093 C CA . ASP A 1 138 ? 11.025 11.588 14.686 1.00 93.00 138 ASP A CA 1
ATOM 1094 C C . ASP A 1 138 ? 10.014 12.565 14.058 1.00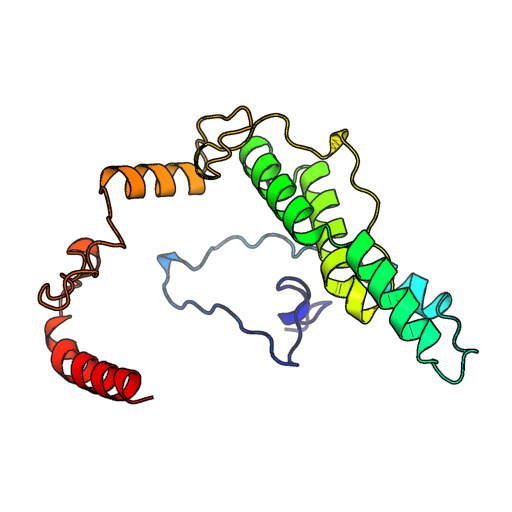 93.00 138 ASP A C 1
ATOM 1096 O O . ASP A 1 138 ? 10.413 13.612 13.539 1.00 93.00 138 ASP A O 1
ATOM 1100 N N . LYS A 1 139 ? 8.715 12.234 14.061 1.00 91.69 139 LYS A N 1
ATOM 1101 C CA . LYS A 1 139 ? 7.658 13.028 13.424 1.00 91.69 139 LYS A CA 1
ATOM 1102 C C . LYS A 1 139 ? 6.564 13.407 14.424 1.00 91.69 139 LYS A C 1
ATOM 1104 O O . LYS A 1 139 ? 6.297 12.644 15.344 1.00 91.69 139 LYS A O 1
ATOM 1109 N N . PRO A 1 140 ? 5.889 14.553 14.223 1.00 93.31 140 PRO A N 1
ATOM 1110 C CA . PRO A 1 140 ? 4.676 14.868 14.965 1.00 93.31 140 PRO A CA 1
ATOM 1111 C C . PRO A 1 140 ? 3.601 13.810 14.718 1.00 93.31 140 PRO A C 1
ATOM 1113 O O . PRO A 1 140 ? 3.391 13.398 13.569 1.00 93.31 140 PRO A O 1
ATOM 1116 N N . ASP A 1 141 ? 2.890 13.420 15.768 1.00 95.31 141 ASP A N 1
ATOM 1117 C CA . ASP A 1 141 ? 1.819 12.439 15.705 1.00 95.31 141 ASP A CA 1
ATOM 1118 C C . ASP A 1 141 ? 0.449 13.012 16.099 1.00 95.31 141 ASP A C 1
ATOM 1120 O O . ASP A 1 141 ? 0.316 14.125 16.615 1.00 95.31 141 ASP A O 1
ATOM 1124 N N . HIS A 1 142 ? -0.606 12.263 15.778 1.00 95.00 142 HIS A N 1
ATOM 1125 C CA . HIS A 1 142 ? -1.966 12.518 16.244 1.00 95.00 142 HIS A CA 1
ATOM 1126 C C . HIS A 1 142 ? -2.627 11.231 16.739 1.00 95.00 142 HIS A C 1
ATOM 1128 O O . HIS A 1 142 ? -2.409 10.140 16.199 1.00 95.00 142 HIS A O 1
ATOM 1134 N N . SER A 1 143 ? -3.482 11.364 17.754 1.00 95.94 143 SER A N 1
ATOM 1135 C CA . SER A 1 143 ? -4.363 10.271 18.169 1.00 95.94 143 SER A CA 1
ATOM 1136 C C . SER A 1 143 ? -5.382 10.024 17.057 1.00 95.94 143 SER A C 1
ATOM 1138 O O . SER A 1 143 ? -6.087 10.942 16.634 1.00 95.94 143 SER A O 1
ATOM 1140 N N . SER A 1 144 ? -5.384 8.804 16.526 1.00 97.00 144 SER A N 1
ATOM 1141 C CA . SER A 1 144 ? -6.250 8.412 15.421 1.00 97.00 144 SER A CA 1
ATOM 1142 C C . SER A 1 144 ? -7.499 7.760 15.983 1.00 97.00 144 SER A C 1
ATOM 1144 O O . SER A 1 144 ? -7.412 6.861 16.816 1.00 97.00 144 SER A O 1
ATOM 1146 N N . THR A 1 145 ? -8.652 8.202 15.496 1.00 95.94 145 THR A N 1
ATOM 1147 C CA . THR A 1 145 ? -9.954 7.609 15.803 1.00 95.94 145 THR A CA 1
ATOM 1148 C C . THR A 1 145 ? -10.354 6.530 14.797 1.00 95.94 145 THR A C 1
ATOM 1150 O O . THR A 1 145 ? -11.438 5.957 14.927 1.00 95.94 145 THR A O 1
ATOM 1153 N N . SER A 1 146 ? -9.512 6.242 13.796 1.00 95.69 146 SER A N 1
ATOM 1154 C CA . SER A 1 146 ? -9.776 5.197 12.809 1.00 95.69 146 SER A CA 1
ATOM 1155 C C . SER A 1 146 ? -9.745 3.811 13.450 1.00 95.69 146 SER A C 1
ATOM 1157 O O . SER A 1 146 ? -9.222 3.620 14.551 1.00 95.69 146 SER A O 1
ATOM 1159 N N . ILE A 1 147 ? -10.288 2.818 12.743 1.00 94.56 147 ILE A N 1
ATOM 1160 C CA . ILE A 1 147 ? -10.285 1.432 13.222 1.00 94.56 147 ILE A CA 1
ATOM 1161 C C . ILE A 1 147 ? -8.866 0.923 13.507 1.00 94.56 147 ILE A C 1
ATOM 1163 O O . ILE A 1 147 ? -8.662 0.199 14.475 1.00 94.56 147 ILE A O 1
ATOM 1167 N N . LEU A 1 148 ? -7.869 1.352 12.724 1.00 96.31 148 LEU A N 1
ATOM 1168 C CA . LEU A 1 148 ? -6.471 0.980 12.944 1.00 96.31 148 LEU A CA 1
ATOM 1169 C C . LEU A 1 148 ? -5.936 1.555 14.258 1.00 96.31 148 LEU A C 1
ATOM 1171 O O . LEU A 1 148 ? -5.276 0.836 15.002 1.00 96.31 148 LEU A O 1
ATOM 1175 N N . GLY A 1 149 ? -6.264 2.813 14.569 1.00 96.50 149 GLY A N 1
ATOM 1176 C CA . GLY A 1 149 ? -5.919 3.432 15.850 1.00 96.50 149 GLY A CA 1
ATOM 1177 C C . GLY A 1 149 ? -6.568 2.719 17.033 1.00 96.50 149 GLY A C 1
ATOM 1178 O O . GLY A 1 149 ? -5.882 2.348 17.979 1.00 96.50 149 GLY A O 1
ATOM 1179 N N . GLN A 1 150 ? -7.867 2.431 16.940 1.00 95.75 150 GLN A N 1
ATOM 1180 C CA . GLN A 1 150 ? -8.596 1.723 17.998 1.00 95.75 150 GLN A CA 1
ATOM 1181 C C . GLN A 1 150 ? -8.031 0.318 18.246 1.00 95.75 150 GLN A C 1
ATOM 1183 O O . GLN A 1 150 ? -7.765 -0.047 19.390 1.00 95.75 150 GLN A O 1
ATOM 1188 N N . LEU A 1 151 ? -7.801 -0.463 17.184 1.00 94.00 151 LEU A N 1
ATOM 1189 C CA . LEU A 1 151 ? -7.213 -1.802 17.291 1.00 94.00 151 LEU A CA 1
ATOM 1190 C C . LEU A 1 151 ? -5.814 -1.753 17.907 1.00 94.00 151 LEU A C 1
ATOM 1192 O O . LEU A 1 151 ? -5.478 -2.571 18.762 1.00 94.00 151 LEU A O 1
ATOM 1196 N N . TYR A 1 152 ? -5.006 -0.784 17.488 1.00 94.19 152 TYR A N 1
ATOM 1197 C CA . TYR A 1 152 ? -3.667 -0.585 18.011 1.00 94.19 152 TYR A CA 1
ATOM 1198 C C . TYR A 1 152 ? -3.668 -0.260 19.512 1.00 94.19 152 TYR A C 1
ATOM 1200 O O . TYR A 1 152 ? -2.918 -0.876 20.276 1.00 94.19 152 TYR A O 1
ATOM 1208 N N . ASP A 1 153 ? -4.540 0.650 19.949 1.00 93.00 153 ASP A N 1
ATOM 1209 C CA . ASP A 1 153 ? -4.698 1.009 21.358 1.00 93.00 153 ASP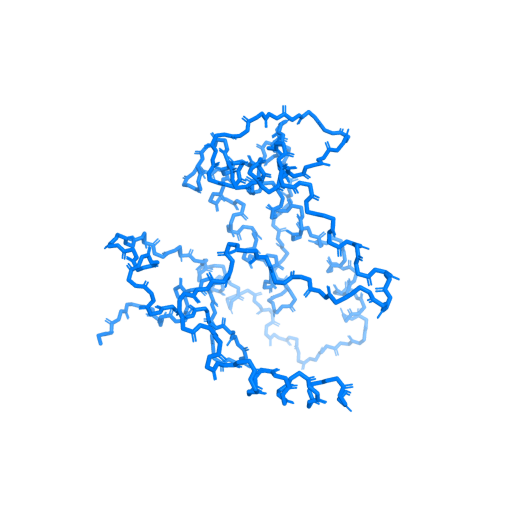 A CA 1
ATOM 1210 C C . ASP A 1 153 ? -5.167 -0.183 22.198 1.00 93.00 153 ASP A C 1
ATOM 1212 O O . ASP A 1 153 ? -4.614 -0.431 23.273 1.00 93.00 153 ASP A O 1
ATOM 1216 N N . GLU A 1 154 ? -6.135 -0.963 21.708 1.00 89.06 154 GLU A N 1
ATOM 1217 C CA . GLU A 1 154 ? -6.574 -2.190 22.378 1.00 89.06 154 GLU A CA 1
ATOM 1218 C C . GLU A 1 154 ? -5.419 -3.183 22.531 1.00 89.06 154 GLU A C 1
ATOM 1220 O O . GLU A 1 154 ? -5.137 -3.635 23.641 1.00 89.06 154 GLU A O 1
ATOM 1225 N N . VAL A 1 155 ? -4.667 -3.463 21.464 1.00 86.31 155 VAL A N 1
ATOM 1226 C CA . VAL A 1 155 ? -3.509 -4.372 21.519 1.00 86.31 155 VAL A CA 1
ATOM 1227 C C . VAL A 1 155 ? -2.436 -3.865 22.488 1.00 86.31 155 VAL A C 1
ATOM 1229 O O . VAL A 1 155 ? -1.883 -4.656 23.261 1.00 86.31 155 VAL A O 1
ATOM 1232 N N . LYS A 1 156 ? -2.167 -2.552 22.523 1.00 84.50 156 LYS A N 1
ATOM 1233 C CA . LYS A 1 156 ? -1.216 -1.961 23.478 1.00 84.50 156 LYS A CA 1
ATOM 1234 C C . LYS A 1 156 ? -1.652 -2.134 24.932 1.00 84.50 156 LYS A C 1
ATOM 1236 O O . LYS A 1 156 ? -0.789 -2.379 25.781 1.00 84.50 156 LYS A O 1
ATOM 1241 N N . LYS A 1 157 ? -2.954 -2.066 25.241 1.00 81.62 157 LYS A N 1
ATOM 1242 C CA . LYS A 1 157 ? -3.475 -2.299 26.606 1.00 81.62 157 LYS A CA 1
ATOM 1243 C C . LYS A 1 157 ? -3.152 -3.699 27.112 1.00 81.62 157 LYS A C 1
ATOM 1245 O O . LYS A 1 157 ? -2.804 -3.857 28.281 1.00 81.62 157 LYS A O 1
ATOM 1250 N N . PHE A 1 158 ? -3.211 -4.701 26.238 1.00 72.31 158 PHE A N 1
ATOM 1251 C CA . PHE A 1 158 ? -2.942 -6.088 26.611 1.00 72.31 158 PHE A CA 1
ATOM 1252 C C . PHE A 1 158 ? -1.464 -6.370 26.925 1.00 72.31 158 PHE A C 1
ATOM 1254 O O . PHE A 1 158 ? -1.168 -7.477 27.371 1.00 72.31 158 PHE A O 1
ATOM 1261 N N . LYS A 1 159 ? -0.542 -5.403 26.729 1.00 62.53 159 LYS A N 1
ATOM 1262 C CA . LYS A 1 159 ? 0.918 -5.586 26.870 1.00 62.53 159 LYS A CA 1
ATOM 1263 C C . LYS A 1 159 ? 1.355 -6.934 26.293 1.00 62.53 159 LYS A C 1
ATOM 1265 O O . LYS A 1 159 ? 2.063 -7.693 26.957 1.00 62.53 159 LYS A O 1
ATOM 1270 N N . ILE A 1 160 ? 0.865 -7.251 25.090 1.00 57.81 160 ILE A N 1
ATOM 1271 C CA . ILE A 1 160 ? 1.192 -8.510 24.429 1.00 57.81 160 ILE A CA 1
ATOM 1272 C C . ILE A 1 160 ? 2.678 -8.468 24.106 1.00 57.81 160 ILE A C 1
ATOM 1274 O O . ILE A 1 160 ? 3.120 -7.864 23.132 1.00 57.81 160 ILE A O 1
ATOM 1278 N N . ASP A 1 161 ? 3.459 -9.079 24.981 1.00 55.25 161 ASP A N 1
ATOM 1279 C CA . ASP A 1 161 ? 4.874 -9.271 24.773 1.00 55.25 161 ASP A CA 1
ATOM 1280 C C . ASP A 1 161 ? 5.036 -10.483 23.858 1.00 55.25 161 ASP A C 1
ATOM 1282 O O . ASP A 1 161 ? 5.188 -11.621 24.304 1.00 55.25 161 ASP A O 1
ATOM 1286 N N . TYR A 1 162 ? 4.970 -10.234 22.549 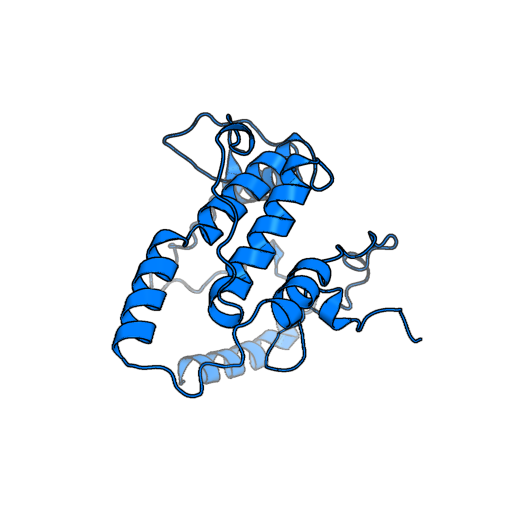1.00 52.31 162 TYR A N 1
ATOM 1287 C CA . TYR A 1 162 ? 5.234 -11.246 21.522 1.00 52.31 162 TYR A CA 1
ATOM 1288 C C . TYR A 1 162 ? 6.625 -11.894 21.686 1.00 52.31 162 TYR A C 1
ATOM 1290 O O . TYR A 1 162 ? 6.854 -12.989 21.178 1.00 52.31 162 TYR A O 1
ATOM 1298 N N . ASN A 1 163 ? 7.539 -11.270 22.445 1.00 49.84 163 ASN A N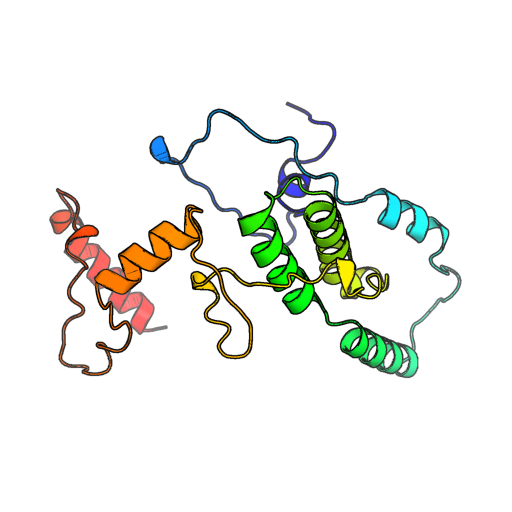 1
ATOM 1299 C CA . ASN A 1 163 ? 8.866 -11.796 22.761 1.00 49.84 163 ASN A CA 1
ATOM 1300 C C . ASN A 1 163 ? 8.924 -12.628 24.060 1.00 49.84 163 ASN A C 1
ATOM 1302 O O . ASN A 1 163 ? 10.005 -13.107 24.413 1.00 49.84 163 ASN A O 1
ATOM 1306 N N . GLN A 1 164 ? 7.804 -12.880 24.756 1.00 49.62 164 GLN A N 1
ATOM 1307 C CA . GLN A 1 164 ? 7.790 -13.782 25.926 1.00 49.62 164 GLN A CA 1
ATOM 1308 C C . GLN A 1 164 ? 8.049 -15.254 25.590 1.00 49.62 164 GLN A C 1
ATOM 1310 O O . GLN A 1 164 ? 8.257 -16.052 26.503 1.00 49.62 164 GLN A O 1
ATOM 1315 N N . ASN A 1 165 ? 8.130 -15.599 24.305 1.00 48.28 165 ASN A N 1
ATOM 1316 C CA . ASN A 1 165 ? 8.534 -16.920 23.824 1.00 48.28 165 ASN A CA 1
ATOM 1317 C C . ASN A 1 165 ? 10.064 -17.112 23.730 1.00 48.28 165 ASN A C 1
ATOM 1319 O O . ASN A 1 165 ? 10.530 -18.015 23.044 1.00 48.28 165 ASN A O 1
ATOM 1323 N N . LYS A 1 166 ? 10.870 -16.282 24.409 1.00 50.81 166 LYS A N 1
ATOM 1324 C CA . LYS A 1 166 ? 12.313 -16.549 24.585 1.00 50.81 166 LYS A CA 1
ATOM 1325 C C . LYS A 1 166 ? 12.620 -17.599 25.655 1.00 50.81 166 LYS A C 1
ATOM 1327 O O . LYS A 1 166 ? 13.764 -18.032 25.744 1.00 50.81 166 LYS A O 1
ATOM 1332 N N . ASP A 1 167 ? 11.639 -17.986 26.471 1.00 55.06 167 ASP A N 1
ATOM 1333 C CA . ASP A 1 167 ? 11.783 -19.112 27.393 1.00 55.06 167 ASP A CA 1
ATOM 1334 C C . ASP A 1 167 ? 11.278 -20.392 26.707 1.00 55.06 167 ASP A C 1
ATOM 1336 O O . ASP A 1 167 ? 10.062 -20.573 26.604 1.00 55.06 167 ASP A O 1
ATOM 1340 N N . PRO A 1 168 ? 12.168 -21.292 26.250 1.00 55.66 168 PRO A N 1
ATOM 1341 C CA . PRO A 1 168 ? 11.770 -22.542 25.603 1.00 55.66 168 PRO A CA 1
ATOM 1342 C C . PRO A 1 168 ? 10.950 -23.470 26.519 1.00 55.66 168 PRO A C 1
ATOM 1344 O O . PRO A 1 168 ? 10.346 -24.423 26.033 1.00 55.66 168 PRO A O 1
ATOM 1347 N N . ASN A 1 169 ? 10.881 -23.194 27.830 1.00 54.75 169 ASN A N 1
ATOM 1348 C CA . ASN A 1 169 ? 10.080 -23.955 28.791 1.00 54.75 169 ASN A CA 1
ATOM 1349 C C . ASN A 1 169 ? 8.688 -23.353 29.051 1.00 54.75 169 ASN A C 1
ATOM 1351 O O . ASN A 1 169 ? 7.843 -24.012 29.667 1.00 54.75 169 ASN A O 1
ATOM 1355 N N . LYS A 1 170 ? 8.402 -22.129 28.584 1.00 56.16 170 LYS A N 1
ATOM 1356 C CA . LYS A 1 170 ? 7.048 -21.567 28.644 1.00 56.16 170 LYS A CA 1
ATOM 1357 C C . LYS A 1 170 ? 6.230 -22.106 27.480 1.00 56.16 170 LYS A C 1
ATOM 1359 O O . LYS A 1 170 ? 6.443 -21.750 26.327 1.00 56.16 170 LYS A O 1
ATOM 1364 N N . LYS A 1 171 ? 5.238 -22.946 27.788 1.00 54.19 171 LYS A N 1
ATOM 1365 C CA . LYS A 1 171 ? 4.216 -23.324 26.805 1.00 54.19 171 LYS A CA 1
ATOM 1366 C C . LYS A 1 171 ? 3.537 -22.040 26.310 1.00 54.19 171 LYS A C 1
ATOM 1368 O O . LYS A 1 171 ? 3.082 -21.279 27.170 1.00 54.19 171 LYS A O 1
ATOM 1373 N N . PRO A 1 172 ? 3.442 -21.795 24.988 1.00 54.69 172 PRO A N 1
ATOM 1374 C CA . PRO A 1 172 ? 2.681 -20.665 24.480 1.00 54.69 172 PRO A CA 1
ATOM 1375 C C . PRO A 1 172 ? 1.263 -20.810 25.022 1.00 54.69 172 PRO A C 1
ATOM 1377 O O . PRO A 1 172 ? 0.571 -21.790 24.741 1.00 54.69 172 PRO A O 1
ATOM 1380 N N . PHE A 1 173 ? 0.867 -19.889 25.896 1.00 53.94 173 PHE A N 1
ATOM 1381 C CA . PHE A 1 173 ? -0.493 -19.883 26.398 1.00 53.94 173 PHE A CA 1
ATOM 1382 C C . PHE A 1 173 ? -1.369 -19.444 25.224 1.00 53.94 173 PHE A C 1
ATOM 1384 O O . PHE A 1 173 ? -1.132 -18.353 24.699 1.00 53.94 173 PHE A O 1
ATOM 1391 N N . PRO A 1 174 ? -2.349 -20.252 24.777 1.00 56.44 174 PRO A N 1
ATOM 1392 C CA . PRO A 1 174 ? -3.295 -19.774 23.785 1.00 56.44 174 PRO A CA 1
ATOM 1393 C C . PRO A 1 174 ? -3.958 -18.524 24.361 1.00 56.44 174 PRO A C 1
ATOM 1395 O O . PRO A 1 174 ? -4.424 -18.535 25.507 1.00 56.44 174 PRO A O 1
ATOM 1398 N N . TYR A 1 175 ? -3.937 -17.430 23.597 1.00 59.41 175 TYR A N 1
ATOM 1399 C CA . TYR A 1 175 ? -4.640 -16.211 23.975 1.00 59.41 175 TYR A CA 1
ATOM 1400 C C . TYR A 1 175 ? -6.073 -16.607 24.322 1.00 59.41 175 TYR A C 1
ATOM 1402 O O . TYR A 1 175 ? -6.764 -17.192 23.493 1.00 59.41 175 TYR A O 1
ATOM 1410 N N . ARG A 1 176 ? -6.514 -16.345 25.560 1.00 59.34 176 ARG A N 1
ATOM 1411 C CA . ARG A 1 176 ? -7.837 -16.787 26.044 1.00 59.34 176 ARG A CA 1
ATOM 1412 C C . ARG A 1 176 ? -8.984 -16.301 25.154 1.00 59.34 176 ARG A C 1
ATOM 1414 O O . ARG A 1 176 ? -10.026 -16.933 25.121 1.00 59.34 176 ARG A O 1
ATOM 1421 N N . THR A 1 177 ? -8.769 -15.209 24.428 1.00 55.53 177 THR A N 1
ATOM 1422 C CA . THR A 1 177 ? -9.690 -14.630 23.444 1.00 55.53 177 THR A CA 1
ATOM 1423 C C . THR A 1 177 ? -9.782 -15.413 22.130 1.00 55.53 177 THR A C 1
ATOM 1425 O O . THR A 1 177 ? -10.745 -15.234 21.397 1.00 55.53 177 THR A O 1
ATOM 1428 N N . LEU A 1 178 ? -8.808 -16.275 21.829 1.00 60.78 178 LEU A N 1
ATOM 1429 C CA . LEU A 1 178 ? -8.787 -17.169 20.664 1.00 60.78 178 LEU A CA 1
ATOM 1430 C C . LEU A 1 178 ? -9.275 -18.586 21.006 1.00 60.78 178 LEU A C 1
ATOM 1432 O O . LEU A 1 178 ? -9.331 -19.450 20.134 1.00 60.78 178 LEU A O 1
ATOM 1436 N N . ILE A 1 179 ? -9.612 -18.840 22.274 1.00 72.75 179 ILE A N 1
ATOM 1437 C CA . ILE A 1 179 ? -10.208 -20.101 22.708 1.00 72.75 179 ILE A CA 1
ATOM 1438 C C . ILE A 1 179 ? -11.704 -20.030 22.410 1.00 72.75 179 ILE A C 1
ATOM 1440 O O . ILE A 1 179 ? -12.441 -19.306 23.074 1.00 72.75 179 ILE A O 1
ATOM 1444 N N . ILE A 1 180 ? -12.132 -20.781 21.401 1.00 78.56 180 ILE A N 1
ATOM 1445 C CA . ILE A 1 180 ? -13.542 -20.927 21.035 1.00 78.56 180 ILE A CA 1
ATOM 1446 C C . ILE A 1 180 ? -14.133 -22.195 21.654 1.00 78.56 180 ILE A C 1
ATOM 1448 O O . ILE A 1 180 ? -13.424 -23.180 21.879 1.00 78.56 180 ILE A O 1
ATOM 1452 N N . ASP A 1 181 ? -15.439 -22.197 21.906 1.00 84.81 181 ASP A N 1
ATOM 1453 C CA . ASP A 1 181 ? -16.126 -23.400 22.372 1.00 84.81 181 ASP A CA 1
ATOM 1454 C C . ASP A 1 181 ? -15.932 -24.551 21.373 1.00 84.81 181 ASP A C 1
ATOM 1456 O O . ASP A 1 181 ? -16.027 -24.381 20.159 1.00 84.81 181 ASP A O 1
ATOM 1460 N N . GLY A 1 182 ? -15.599 -25.734 21.894 1.00 84.12 182 GLY A N 1
ATOM 1461 C CA . GLY A 1 182 ? -15.293 -26.915 21.082 1.00 84.12 182 GLY A CA 1
ATOM 1462 C C . GLY A 1 182 ? -13.831 -27.053 20.637 1.00 84.12 182 GLY A C 1
ATOM 1463 O O . GLY A 1 182 ? -13.480 -28.106 20.101 1.00 84.12 182 GLY A O 1
ATOM 1464 N N . TYR A 1 183 ? -12.946 -26.083 20.920 1.00 82.88 183 TYR A N 1
ATOM 1465 C CA . TYR A 1 183 ? -11.530 -26.143 20.505 1.00 82.88 183 TYR A CA 1
ATOM 1466 C C . TYR A 1 183 ? -10.782 -27.400 20.985 1.00 82.88 183 TYR A C 1
ATOM 1468 O O . TYR A 1 183 ? -9.848 -27.848 20.325 1.00 82.88 183 TYR A O 1
ATOM 1476 N N . LEU A 1 184 ? -11.199 -27.992 22.115 1.00 86.06 184 LEU A N 1
ATOM 1477 C CA . LEU A 1 184 ? -10.597 -29.206 22.681 1.00 86.06 184 LEU A CA 1
ATOM 1478 C C . LEU A 1 184 ? -10.558 -30.367 21.678 1.00 86.06 184 LEU A C 1
ATOM 1480 O O . LEU A 1 184 ? -9.608 -31.147 21.702 1.00 86.06 184 LEU A O 1
ATOM 1484 N N . SER A 1 185 ? -11.555 -30.455 20.790 1.00 91.12 185 SER A N 1
ATOM 1485 C CA . SER A 1 185 ? -11.636 -31.498 19.759 1.00 91.12 185 SER A CA 1
ATOM 1486 C C . SER A 1 185 ? -10.515 -31.415 18.718 1.00 91.12 185 SER A C 1
ATOM 1488 O O . SER A 1 185 ? -10.131 -32.439 18.169 1.00 91.12 185 SER A O 1
ATOM 1490 N N . TYR A 1 186 ? -9.926 -30.233 18.520 1.00 86.00 186 TYR A N 1
ATOM 1491 C CA . TYR A 1 186 ? -8.889 -29.981 17.515 1.00 86.00 186 TYR A CA 1
ATOM 1492 C C . TYR A 1 186 ? -7.464 -30.015 18.085 1.00 86.00 186 TYR A C 1
ATOM 1494 O O . TYR A 1 186 ? -6.496 -29.892 17.338 1.00 86.00 186 TYR A O 1
ATOM 1502 N N . ILE A 1 187 ? -7.292 -30.167 19.406 1.00 85.00 187 ILE A N 1
ATOM 1503 C CA . ILE A 1 187 ? -5.962 -30.100 20.039 1.00 85.00 187 ILE A CA 1
ATOM 1504 C C . ILE A 1 187 ? -5.048 -31.237 19.573 1.00 85.00 187 ILE A C 1
ATOM 1506 O O . ILE A 1 187 ? -3.845 -31.019 19.440 1.00 85.00 187 ILE A O 1
ATOM 1510 N N . ALA A 1 188 ? -5.590 -32.442 19.378 1.00 86.12 188 ALA A N 1
ATOM 1511 C CA . ALA A 1 188 ? -4.803 -33.598 18.956 1.00 86.12 188 ALA A CA 1
ATOM 1512 C C . ALA A 1 188 ? -4.218 -33.375 17.553 1.00 86.12 188 ALA A C 1
ATOM 1514 O O . ALA A 1 188 ? -2.999 -33.405 17.392 1.00 86.12 188 ALA A O 1
ATOM 1515 N N . ASP A 1 189 ? -5.072 -33.033 16.591 1.00 88.62 189 ASP A N 1
ATOM 1516 C CA . ASP A 1 189 ? -4.679 -32.784 15.201 1.00 88.62 189 ASP A CA 1
ATOM 1517 C C . ASP A 1 189 ? -3.740 -31.578 15.088 1.00 88.62 189 ASP A C 1
ATOM 1519 O O . ASP A 1 189 ? -2.716 -31.641 14.411 1.00 88.62 189 ASP A O 1
ATOM 1523 N N . ALA A 1 190 ? -4.018 -30.500 15.830 1.00 84.38 190 ALA A N 1
ATOM 1524 C CA . ALA A 1 190 ? -3.162 -29.316 15.849 1.00 84.38 190 ALA A CA 1
ATOM 1525 C C . ALA A 1 190 ? -1.740 -29.613 16.358 1.00 84.38 190 ALA A C 1
ATOM 1527 O O . ALA A 1 190 ? -0.788 -28.971 15.918 1.00 84.38 190 ALA A O 1
ATOM 1528 N N . ARG A 1 191 ? -1.569 -30.574 17.279 1.00 84.12 191 ARG A N 1
ATOM 1529 C CA . ARG A 1 191 ? -0.234 -31.004 17.729 1.00 84.12 191 ARG A CA 1
ATOM 1530 C C . ARG A 1 191 ? 0.505 -31.775 16.645 1.00 84.12 191 ARG A C 1
ATOM 1532 O O . ARG A 1 191 ? 1.679 -31.497 16.446 1.00 84.12 191 ARG A O 1
ATOM 1539 N N . ILE A 1 192 ? -0.181 -32.680 15.947 1.00 88.06 192 ILE A N 1
ATOM 1540 C CA . ILE A 1 192 ? 0.404 -33.461 14.847 1.00 88.06 192 ILE A CA 1
ATOM 1541 C C . ILE A 1 192 ? 0.883 -32.519 13.739 1.00 88.06 192 ILE A C 1
ATOM 1543 O O . ILE A 1 192 ? 2.048 -32.571 13.359 1.00 88.06 192 ILE A O 1
ATOM 1547 N N . LEU A 1 193 ? 0.021 -31.596 13.300 1.00 85.38 193 LEU A N 1
ATOM 1548 C CA . LEU A 1 193 ? 0.352 -30.610 12.266 1.00 85.38 193 LEU A CA 1
ATOM 1549 C C . LEU A 1 193 ? 1.525 -29.713 12.671 1.00 85.38 193 LEU A C 1
ATOM 1551 O O . LEU A 1 193 ? 2.390 -29.406 11.856 1.00 85.38 193 LEU A O 1
ATOM 1555 N N . LYS A 1 194 ? 1.581 -29.300 13.943 1.00 81.62 194 LYS A N 1
ATOM 1556 C CA . LYS A 1 194 ? 2.712 -28.519 14.447 1.00 81.62 194 LYS A CA 1
ATOM 1557 C C . LYS A 1 194 ? 4.010 -29.333 14.426 1.00 81.62 194 LYS A C 1
ATOM 1559 O O . LYS A 1 194 ? 5.039 -28.816 14.014 1.00 81.62 194 LYS A O 1
ATOM 1564 N N . GLU A 1 195 ? 3.971 -30.586 14.875 1.00 83.00 195 GLU A N 1
ATOM 1565 C CA . GLU A 1 195 ? 5.140 -31.472 14.852 1.00 83.00 195 GLU A CA 1
ATOM 1566 C C . GLU A 1 195 ? 5.620 -31.773 13.429 1.00 83.00 195 GLU A C 1
ATOM 1568 O O . GLU A 1 195 ? 6.810 -31.994 13.235 1.00 83.00 195 GLU A O 1
ATOM 1573 N N . GLU A 1 196 ? 4.721 -31.814 12.445 1.00 86.44 196 GLU A N 1
ATOM 1574 C CA . GLU A 1 196 ? 5.074 -31.905 11.025 1.00 86.44 196 GLU A CA 1
ATOM 1575 C C . GLU A 1 196 ? 5.784 -30.644 10.538 1.00 86.44 196 GLU A C 1
ATOM 1577 O O . GLU A 1 196 ? 6.879 -30.759 9.998 1.00 86.44 196 GLU A O 1
ATOM 1582 N N . TYR A 1 197 ? 5.219 -29.465 10.805 1.00 79.00 197 TYR A N 1
ATOM 1583 C CA . TYR A 1 197 ? 5.819 -28.179 10.442 1.00 79.00 197 TYR A CA 1
ATOM 1584 C C . TYR A 1 197 ? 7.205 -27.972 11.069 1.00 79.00 197 TYR A C 1
ATOM 1586 O O . TYR A 1 197 ? 8.132 -27.559 10.389 1.00 79.00 197 TYR A O 1
ATOM 1594 N N . ASP A 1 198 ? 7.373 -28.291 12.357 1.00 77.19 198 ASP A N 1
ATOM 1595 C CA . ASP A 1 198 ? 8.648 -28.111 13.068 1.00 77.19 198 ASP A CA 1
ATOM 1596 C C . ASP A 1 198 ? 9.764 -29.061 12.555 1.00 77.19 198 ASP A C 1
ATOM 1598 O O . ASP A 1 198 ? 10.922 -28.917 12.957 1.00 77.19 198 ASP A O 1
ATOM 1602 N N . ARG A 1 199 ? 9.435 -30.061 11.718 1.00 77.12 199 ARG A N 1
ATOM 1603 C CA . ARG A 1 199 ? 10.399 -30.986 11.090 1.00 77.12 199 ARG A CA 1
ATOM 1604 C C . ARG A 1 199 ? 10.880 -30.538 9.705 1.00 77.12 199 ARG A C 1
ATOM 1606 O O . ARG A 1 199 ? 11.844 -31.136 9.221 1.00 77.12 199 ARG A O 1
ATOM 1613 N N . GLU A 1 200 ? 10.222 -29.563 9.082 1.00 59.00 200 GLU A N 1
ATOM 1614 C CA . GLU A 1 200 ? 10.616 -28.955 7.797 1.00 59.00 200 GLU A CA 1
ATOM 1615 C C . GLU A 1 200 ? 11.567 -27.765 8.002 1.00 59.00 200 GLU A C 1
ATOM 1617 O O . GLU A 1 200 ? 12.505 -27.632 7.180 1.00 59.00 200 GLU A O 1
#

Radius of gyration: 22.91 Å; Cα contacts (8 Å, |Δi|>4): 118; chains: 1; bounding box: 48×52×62 Å

Mean predicted aligned error: 11.57 Å

pLDDT: mean 82.13, std 14.68, range [45.53, 97.44]

Secondary structure (DSSP, 8-state):
---SS-HHHHTTT--SSS--------GGG--S-PPPPP---HHHHHHHHTTS-TT-----HHHHHHHHHHHHHH--HHHHHHHHHHHHHHH-TTSHHHHHHHHHHHHHHHHHHH--PPPPP-GGGS-SSEEGGG--TTS-EE---SHHHHHHHHHHHTT--GGGGG-TTS--PPPGGG--TTGGGGHHHHHHHHHHHTT-

Organism: NCBI:txid392030

Solvent-accessible surface area (backbone atoms only — not comparable to full-atom values): 12705 Å² total; per-residue (Å²): 134,88,60,102,58,58,72,44,42,49,54,89,65,38,63,87,90,75,69,84,79,93,81,80,86,52,74,90,78,59,74,91,77,79,76,82,61,70,79,73,61,61,63,62,54,57,57,39,74,76,64,58,73,81,78,67,89,72,88,51,73,67,54,52,56,51,49,51,54,53,49,66,73,60,71,46,52,71,56,39,52,53,28,30,54,31,37,22,70,75,63,37,64,85,28,70,63,26,47,51,33,53,53,41,39,53,37,42,70,42,22,86,81,68,70,47,77,49,77,83,90,54,78,89,62,49,55,86,47,34,44,51,77,70,68,56,87,92,51,57,64,40,91,45,89,42,71,66,29,51,54,45,53,53,51,58,73,65,64,72,61,84,70,66,71,76,43,91,84,57,74,84,72,74,57,75,88,77,66,52,93,72,53,77,79,48,51,66,59,54,50,53,53,47,58,54,58,78,72,111

InterPro domains:
  IPR007855 RNA-dependent RNA polymerase [PTHR23079] (1-199)
  IPR057596 RDRP, core domain [PF05183] (2-155)

Nearest PDB structures (foldseek):
  7roz-assembly1_A  TM=8.852E-01  e=8.566E-07  Arabidopsis thaliana
  7rqs-assembly1_A  TM=8.779E-01  e=2.192E-06  Arabidopsis thaliana
  7w82-assembly1_A  TM=7.305E-01  e=3.606E-06  Zea mays
  7w84-assembly1_A  TM=6.752E-01  e=6.999E-06  Zea mays

Sequence (200 aa):
MDGPRSMTAELAGGDLDGDTFWISWDPRLIFTDNFKAFCYSDQARQANESAADTSKQSYTIADICHFFVEYMKADNLGIIANWHLALADRYGVENKNCMKLAEMHSIAVDFVKTGNRPPTLTKDLQSKTYPHFMEKKDKPDHSSTSILGQLYDEVKKFKIDYNQNKDPNKKPFPYRTLIIDGYLSYIADARILKEEYDRE